Protein AF-A0A9D7GQS8-F1 (afdb_monomer)

Mean predicted aligned error: 12.92 Å

Radius of gyration: 24.77 Å; Cα contacts (8 Å, |Δi|>4): 206; chains: 1; bounding box: 65×58×80 Å

Structure (mmCIF, N/CA/C/O backbone):
data_AF-A0A9D7GQS8-F1
#
_entry.id   AF-A0A9D7GQS8-F1
#
loop_
_atom_site.group_PDB
_atom_site.id
_atom_site.type_symbol
_atom_site.label_atom_id
_atom_site.label_alt_id
_atom_site.label_comp_id
_atom_site.label_asym_id
_atom_site.label_entity_id
_atom_site.label_seq_id
_atom_site.pdbx_PDB_ins_code
_atom_site.Cartn_x
_atom_site.Cartn_y
_atom_site.Cartn_z
_atom_site.occupancy
_atom_site.B_iso_or_equiv
_atom_site.auth_seq_id
_atom_site.auth_comp_id
_atom_site.auth_asym_id
_atom_site.auth_atom_id
_atom_site.pdbx_PDB_model_num
ATOM 1 N N . MET A 1 1 ? -38.339 -36.399 -62.647 1.00 44.91 1 MET A N 1
ATOM 2 C CA . MET A 1 1 ? -36.967 -36.885 -62.379 1.00 44.91 1 MET A CA 1
ATOM 3 C C . MET A 1 1 ? -35.974 -35.945 -63.043 1.00 44.91 1 MET A C 1
ATOM 5 O O . MET A 1 1 ? -35.827 -35.998 -64.256 1.00 44.91 1 MET A O 1
ATOM 9 N N . ARG A 1 2 ? -35.360 -35.050 -62.265 1.00 34.94 2 ARG A N 1
ATOM 10 C CA . ARG A 1 2 ? -34.084 -34.383 -62.563 1.00 34.94 2 ARG A CA 1
ATOM 11 C C . ARG A 1 2 ? -33.658 -33.627 -61.304 1.00 34.94 2 ARG A C 1
ATOM 13 O O . ARG A 1 2 ? -34.316 -32.690 -60.875 1.00 34.94 2 ARG A O 1
ATOM 20 N N . THR A 1 3 ? -32.640 -34.182 -60.671 1.00 37.97 3 THR A N 1
ATOM 21 C CA . THR A 1 3 ? -31.916 -33.729 -59.482 1.00 37.97 3 THR A CA 1
ATOM 22 C C . THR A 1 3 ? -31.023 -32.524 -59.791 1.00 37.97 3 THR A C 1
ATOM 24 O O . THR A 1 3 ? -30.877 -32.167 -60.956 1.00 37.97 3 THR A O 1
ATOM 27 N N . THR A 1 4 ? -30.363 -32.006 -58.740 1.00 34.59 4 THR A N 1
ATOM 28 C CA . THR A 1 4 ? -29.271 -31.000 -58.664 1.00 34.59 4 THR A CA 1
ATOM 29 C C . THR A 1 4 ? -29.690 -29.521 -58.620 1.00 34.59 4 THR A C 1
ATOM 31 O O . THR A 1 4 ? -30.589 -29.117 -59.335 1.00 34.59 4 THR A O 1
ATOM 34 N N . LEU A 1 5 ? -29.105 -28.630 -57.806 1.00 36.78 5 LEU A N 1
ATOM 35 C CA . LEU A 1 5 ? -27.896 -28.659 -56.966 1.00 36.78 5 LEU A CA 1
ATOM 36 C C . LEU A 1 5 ? -28.041 -27.532 -55.913 1.00 36.78 5 LEU A C 1
ATOM 38 O O . LEU A 1 5 ? -28.245 -26.377 -56.282 1.00 36.78 5 LEU A O 1
ATOM 42 N N . LEU A 1 6 ? -27.952 -27.849 -54.618 1.00 37.91 6 LEU A N 1
ATOM 43 C CA . LEU A 1 6 ? -27.978 -26.865 -53.528 1.00 37.91 6 LEU A CA 1
ATOM 44 C C . LEU A 1 6 ? -26.593 -26.196 -53.443 1.00 37.91 6 LEU A C 1
ATOM 46 O O . LEU A 1 6 ? -25.611 -26.854 -53.102 1.00 37.91 6 LEU A O 1
ATOM 50 N N . ARG A 1 7 ? -26.484 -24.906 -53.783 1.00 37.81 7 ARG A N 1
ATOM 51 C CA . ARG A 1 7 ? -25.251 -24.126 -53.580 1.00 37.81 7 ARG A CA 1
ATOM 52 C C . ARG A 1 7 ? -25.238 -23.561 -52.161 1.00 37.81 7 ARG A C 1
ATOM 54 O O . ARG A 1 7 ? -25.884 -22.557 -51.882 1.00 37.81 7 ARG A O 1
ATOM 61 N N . VAL A 1 8 ? -24.486 -24.214 -51.280 1.00 39.28 8 VAL A N 1
ATOM 62 C CA . VAL A 1 8 ? -24.068 -23.664 -49.987 1.00 39.28 8 VAL A CA 1
ATOM 63 C C . VAL A 1 8 ? -22.973 -22.633 -50.264 1.00 39.28 8 VAL A C 1
ATOM 65 O O . VAL A 1 8 ? -21.872 -22.990 -50.675 1.00 39.28 8 VAL A O 1
ATOM 68 N N . VAL A 1 9 ? -23.280 -21.349 -50.084 1.00 41.16 9 VAL A N 1
ATOM 69 C CA . VAL A 1 9 ? -22.263 -20.291 -50.042 1.00 41.16 9 VAL A CA 1
ATOM 70 C C . VAL A 1 9 ? -21.699 -20.283 -48.625 1.00 41.16 9 VAL A C 1
ATOM 72 O O . VAL A 1 9 ? -22.320 -19.767 -47.700 1.00 41.16 9 VAL A O 1
ATOM 75 N N . GLY A 1 10 ? -20.547 -20.927 -48.448 1.00 34.66 10 GLY A N 1
ATOM 76 C CA . GLY A 1 10 ? -19.764 -20.830 -47.223 1.00 34.66 10 GLY A CA 1
ATOM 77 C C . GLY A 1 10 ? -19.148 -19.438 -47.124 1.00 34.66 10 GLY A C 1
ATOM 78 O O . GLY A 1 10 ? -18.291 -19.081 -47.929 1.00 34.66 10 GLY A O 1
ATOM 79 N N . VAL A 1 11 ? -19.586 -18.648 -46.147 1.00 36.66 11 VAL A N 1
ATOM 80 C CA . VAL A 1 11 ? -18.902 -17.412 -45.759 1.00 36.66 11 VAL A CA 1
ATOM 81 C C . VAL A 1 11 ? -17.709 -17.819 -44.900 1.00 36.66 11 VAL A C 1
ATOM 83 O O . VAL A 1 11 ? -17.829 -18.017 -43.694 1.00 36.66 11 VAL A O 1
ATOM 86 N N . THR A 1 12 ? -16.549 -18.004 -45.524 1.00 39.25 12 THR A N 1
ATOM 87 C CA . THR A 1 12 ? -15.276 -18.058 -44.803 1.00 39.25 12 THR A CA 1
ATOM 88 C C . THR A 1 12 ? -14.972 -16.660 -44.282 1.00 39.25 12 THR A C 1
ATOM 90 O O . THR A 1 12 ? -14.566 -15.781 -45.042 1.00 39.25 12 THR A O 1
ATOM 93 N N . ALA A 1 13 ? -15.194 -16.447 -42.986 1.00 40.72 13 ALA A N 1
AT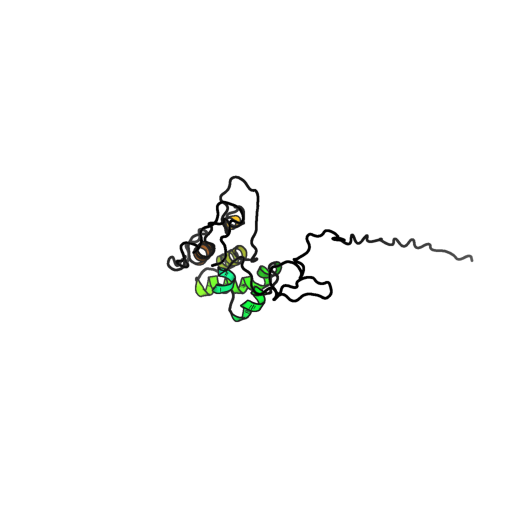OM 94 C CA . ALA A 1 13 ? -14.685 -15.285 -42.277 1.00 40.72 13 ALA A CA 1
ATOM 95 C C . ALA A 1 13 ? -13.153 -15.371 -42.262 1.00 40.72 13 ALA A C 1
ATOM 97 O O . ALA A 1 13 ? -12.562 -16.138 -41.504 1.00 40.72 13 ALA A O 1
ATOM 98 N N . LEU A 1 14 ? -12.512 -14.616 -43.153 1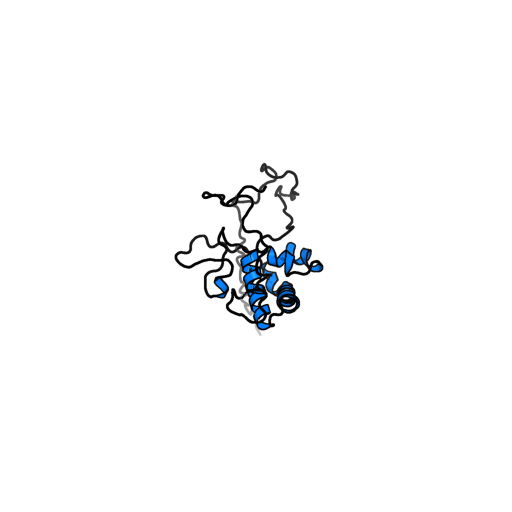.00 40.03 14 LEU A N 1
ATOM 99 C CA . LEU A 1 14 ? -11.072 -14.416 -43.151 1.00 40.03 14 LEU A CA 1
ATOM 100 C C . LEU A 1 14 ? -10.749 -13.498 -41.967 1.00 40.03 14 LEU A C 1
ATOM 102 O O . LEU A 1 14 ? -10.791 -12.275 -42.080 1.00 40.03 14 LEU A O 1
ATOM 106 N N . SER A 1 15 ? -10.499 -14.084 -40.798 1.00 44.88 15 SER A N 1
ATOM 107 C CA . SER A 1 15 ? -9.949 -13.357 -39.661 1.00 44.88 15 SER A CA 1
ATOM 108 C C . SER A 1 15 ? -8.543 -12.894 -40.036 1.00 44.88 15 SER A C 1
ATOM 110 O O . SER A 1 15 ? -7.598 -13.684 -40.010 1.00 44.88 15 SER A O 1
ATOM 112 N N . LEU A 1 16 ? -8.410 -11.619 -40.414 1.00 43.28 16 LEU A N 1
ATOM 113 C CA . LEU A 1 16 ? -7.127 -10.927 -40.434 1.00 43.28 16 LEU A CA 1
ATOM 114 C C . LEU A 1 16 ? -6.597 -10.933 -38.998 1.00 43.28 16 LEU A C 1
ATOM 116 O O . LEU A 1 16 ? -6.967 -10.097 -38.175 1.00 43.28 16 LEU A O 1
ATOM 120 N N . ALA A 1 17 ? -5.744 -11.905 -38.692 1.00 41.75 17 ALA A N 1
ATOM 121 C CA . ALA A 1 17 ? -4.810 -11.777 -37.595 1.00 41.75 17 ALA A CA 1
ATOM 122 C C . ALA A 1 17 ? -3.881 -10.617 -37.966 1.00 41.75 17 ALA A C 1
ATOM 124 O O . ALA A 1 17 ? -2.944 -10.782 -38.747 1.00 41.75 17 ALA A O 1
ATOM 125 N N . ALA A 1 18 ? -4.178 -9.425 -37.450 1.00 39.88 18 ALA A N 1
ATOM 126 C CA . ALA A 1 18 ? -3.187 -8.373 -37.324 1.00 39.88 18 ALA A CA 1
ATOM 127 C C . ALA A 1 18 ? -2.139 -8.890 -36.330 1.00 39.88 18 ALA A C 1
ATOM 129 O O . ALA A 1 18 ? -2.235 -8.684 -35.123 1.00 39.88 18 ALA A O 1
ATOM 130 N N . ALA A 1 19 ? -1.190 -9.671 -36.841 1.00 37.16 19 ALA A N 1
ATOM 131 C CA . ALA A 1 19 ? 0.044 -9.941 -36.143 1.00 37.16 19 ALA A CA 1
ATOM 132 C C . ALA A 1 19 ? 0.736 -8.587 -35.980 1.00 37.16 19 ALA A C 1
ATOM 134 O O . ALA A 1 19 ? 1.091 -7.950 -36.972 1.00 37.16 19 ALA A O 1
ATOM 135 N N . CYS A 1 20 ? 0.883 -8.126 -34.740 1.00 32.50 20 CYS A N 1
ATOM 136 C CA . CYS A 1 20 ? 1.817 -7.060 -34.423 1.00 32.50 20 CYS A CA 1
ATOM 137 C C . CYS A 1 20 ? 3.216 -7.586 -34.757 1.00 32.50 20 CYS A C 1
ATOM 139 O O . CYS A 1 20 ? 3.842 -8.287 -33.965 1.00 32.50 20 CYS A O 1
ATOM 141 N N . SER A 1 21 ? 3.680 -7.330 -35.975 1.00 38.69 21 SER A N 1
ATOM 142 C CA . SER A 1 21 ? 5.089 -7.436 -36.310 1.00 38.69 21 SER A CA 1
ATOM 143 C C . SER A 1 21 ? 5.779 -6.217 -35.708 1.00 38.69 21 SER A C 1
ATOM 145 O O . SER A 1 21 ? 5.903 -5.186 -36.368 1.00 38.69 21 SER A O 1
ATOM 147 N N . ASP A 1 22 ? 6.191 -6.329 -34.444 1.00 32.72 22 ASP A N 1
ATOM 148 C CA . ASP A 1 22 ? 7.119 -5.386 -33.821 1.00 32.72 22 ASP A CA 1
ATOM 149 C C . ASP A 1 22 ? 8.504 -5.583 -34.455 1.00 32.72 22 ASP A C 1
ATOM 151 O O . ASP A 1 22 ? 9.378 -6.279 -33.938 1.00 32.72 22 ASP A O 1
ATOM 155 N N . THR A 1 23 ? 8.697 -4.992 -35.629 1.00 44.91 23 THR A N 1
ATOM 156 C CA . THR A 1 23 ? 10.021 -4.669 -36.162 1.00 44.91 23 THR A CA 1
ATOM 157 C C . THR A 1 23 ? 10.316 -3.222 -35.823 1.00 44.91 23 THR A C 1
ATOM 159 O O . THR A 1 23 ? 10.297 -2.372 -36.700 1.00 44.91 23 THR A O 1
ATOM 162 N N . ASP A 1 24 ? 10.572 -2.946 -34.548 1.00 41.34 24 ASP A N 1
ATOM 163 C CA . ASP A 1 24 ? 11.288 -1.738 -34.165 1.00 41.34 24 ASP A CA 1
ATOM 164 C C . ASP A 1 24 ? 12.209 -2.022 -32.983 1.00 41.34 24 ASP A C 1
ATOM 166 O O . ASP A 1 24 ? 11.871 -2.665 -31.989 1.00 41.34 24 ASP A O 1
ATOM 170 N N . SER A 1 25 ? 13.442 -1.571 -33.150 1.00 45.19 25 SER A N 1
ATOM 171 C CA . SER A 1 25 ? 14.618 -1.801 -32.322 1.00 45.19 25 SER A CA 1
ATOM 172 C C . SER A 1 25 ? 14.595 -1.041 -30.990 1.00 45.19 25 SER A C 1
ATOM 174 O O . SER A 1 25 ? 15.608 -0.489 -30.575 1.00 45.19 25 SER A O 1
ATOM 176 N N . THR A 1 26 ? 13.472 -1.047 -30.274 1.00 45.72 26 THR A N 1
ATOM 177 C CA . THR A 1 26 ? 13.409 -0.659 -28.848 1.00 45.72 26 THR A CA 1
ATOM 178 C C . THR A 1 26 ? 13.640 -1.861 -27.925 1.00 45.72 26 THR A C 1
ATOM 180 O O . THR A 1 26 ? 13.327 -1.834 -26.736 1.00 45.72 26 THR A O 1
ATOM 183 N N . GLY A 1 27 ? 14.180 -2.942 -28.499 1.00 47.72 27 GLY A N 1
ATOM 184 C CA . GLY A 1 27 ? 14.343 -4.242 -27.878 1.00 47.72 27 GLY A CA 1
ATOM 185 C C . GLY A 1 27 ? 15.100 -4.180 -26.560 1.00 47.72 27 GLY A C 1
ATOM 186 O O . GLY A 1 27 ? 16.122 -3.510 -26.442 1.00 47.72 27 GLY A O 1
ATOM 187 N N . LEU A 1 28 ? 14.572 -4.940 -25.597 1.00 50.72 28 LEU A N 1
ATOM 188 C CA . LEU A 1 28 ? 15.240 -5.391 -24.377 1.00 50.72 28 LEU A CA 1
ATOM 189 C C . LEU A 1 28 ? 16.770 -5.448 -24.550 1.00 50.72 28 LEU A C 1
ATOM 191 O O . LEU A 1 28 ? 17.209 -5.972 -25.582 1.00 50.72 28 LEU A O 1
ATOM 195 N N . PRO A 1 29 ? 17.557 -4.979 -23.561 1.00 54.84 29 PRO A N 1
ATOM 196 C CA . PRO A 1 29 ? 18.999 -4.837 -23.709 1.00 54.84 29 PRO A CA 1
ATOM 197 C C . PRO A 1 29 ? 19.619 -6.124 -24.261 1.00 54.84 29 PRO A C 1
ATOM 199 O O . PRO A 1 29 ? 19.336 -7.232 -23.786 1.00 54.84 29 PRO A O 1
ATOM 202 N N . ARG A 1 30 ? 20.432 -6.003 -25.308 1.00 54.25 30 ARG A N 1
ATOM 203 C CA . ARG A 1 30 ? 21.108 -7.142 -25.931 1.00 54.25 30 ARG A CA 1
ATOM 204 C C . ARG A 1 30 ? 22.295 -7.545 -25.059 1.00 54.25 30 ARG A C 1
ATOM 206 O O . ARG A 1 30 ? 22.827 -6.741 -24.294 1.00 54.25 30 ARG A O 1
ATOM 213 N N . ALA A 1 31 ? 22.744 -8.795 -25.163 1.00 54.88 31 ALA A N 1
ATOM 214 C CA . ALA A 1 31 ? 23.908 -9.285 -24.413 1.00 54.88 31 ALA A CA 1
ATOM 215 C C . ALA A 1 31 ? 25.189 -8.440 -24.622 1.00 54.88 31 ALA A C 1
ATOM 217 O O . ALA A 1 31 ? 26.084 -8.460 -23.783 1.00 54.88 31 ALA A O 1
ATOM 218 N N . THR A 1 32 ? 25.260 -7.677 -25.717 1.00 55.44 32 THR A N 1
ATOM 219 C CA . THR A 1 32 ? 26.357 -6.759 -26.064 1.00 55.44 32 THR A CA 1
ATOM 220 C C . THR A 1 32 ? 26.308 -5.410 -25.343 1.00 55.44 32 THR A C 1
ATOM 222 O O . THR A 1 32 ? 27.286 -4.669 -25.393 1.00 55.44 32 THR A O 1
ATOM 225 N N . ASP A 1 33 ? 25.199 -5.079 -24.680 1.00 58.19 33 ASP A N 1
ATOM 226 C CA . ASP A 1 33 ? 25.038 -3.807 -23.979 1.00 58.19 33 ASP A CA 1
ATOM 227 C C . ASP A 1 33 ? 25.735 -3.917 -22.617 1.00 58.19 33 ASP A C 1
ATOM 229 O O . ASP A 1 33 ? 25.518 -4.882 -21.881 1.00 58.19 33 ASP A O 1
ATOM 233 N N . ALA A 1 34 ? 26.605 -2.957 -22.296 1.00 50.47 34 ALA A N 1
ATOM 234 C CA . ALA A 1 34 ? 27.651 -3.038 -21.268 1.00 50.47 34 ALA A CA 1
ATOM 235 C C . ALA A 1 34 ? 27.186 -3.130 -19.791 1.00 50.47 34 ALA A C 1
ATOM 237 O O . ALA A 1 34 ? 27.972 -2.869 -18.883 1.00 50.47 34 ALA A O 1
ATOM 238 N N . ALA A 1 35 ? 25.938 -3.514 -19.513 1.00 50.28 35 ALA A N 1
ATOM 239 C CA . ALA A 1 35 ? 25.399 -3.632 -18.162 1.00 50.28 35 ALA A CA 1
ATOM 240 C C . ALA A 1 35 ? 24.996 -5.084 -17.846 1.00 50.28 35 ALA A C 1
ATOM 242 O O . ALA A 1 35 ? 24.032 -5.618 -18.389 1.00 50.28 35 ALA A O 1
ATOM 243 N N . SER A 1 36 ? 25.726 -5.688 -16.904 1.00 50.59 36 SER A N 1
ATOM 244 C CA . SER A 1 36 ? 25.520 -7.013 -16.298 1.00 50.59 36 SER A CA 1
ATOM 245 C C . SER A 1 36 ? 25.992 -8.219 -17.121 1.00 50.59 36 SER A C 1
ATOM 247 O O . SER A 1 36 ? 25.348 -8.671 -18.063 1.00 50.59 36 SER A O 1
ATOM 249 N N . THR A 1 37 ? 27.109 -8.816 -16.713 1.00 53.75 37 THR A N 1
ATOM 250 C CA . THR A 1 37 ? 27.633 -10.094 -17.230 1.00 53.75 37 THR A CA 1
ATOM 251 C C . THR A 1 37 ? 26.912 -11.326 -16.663 1.00 53.75 37 THR A C 1
ATOM 253 O O . THR A 1 37 ? 27.308 -12.442 -16.974 1.00 53.75 37 THR A O 1
ATOM 256 N N . ASN A 1 38 ? 25.861 -11.147 -15.847 1.00 57.94 38 ASN A N 1
ATOM 257 C CA . ASN A 1 38 ? 25.228 -12.229 -15.077 1.00 57.94 38 ASN A CA 1
ATOM 258 C C . ASN A 1 38 ? 23.818 -12.627 -15.555 1.00 57.94 38 ASN A C 1
ATOM 260 O O . ASN A 1 38 ? 23.198 -13.492 -14.944 1.00 57.94 38 ASN A O 1
ATOM 264 N N . ALA A 1 39 ? 23.280 -12.012 -16.614 1.00 63.84 39 ALA A N 1
ATOM 265 C CA . ALA A 1 39 ? 21.951 -12.364 -17.126 1.00 63.84 39 ALA A CA 1
ATOM 266 C C . ALA A 1 39 ? 22.030 -13.498 -18.160 1.00 63.84 39 ALA A C 1
ATOM 268 O O . ALA A 1 39 ? 22.844 -13.437 -19.085 1.00 63.84 39 ALA A O 1
ATOM 269 N N . ALA A 1 40 ? 21.154 -14.500 -18.033 1.00 69.38 40 ALA A N 1
ATOM 270 C CA . ALA A 1 40 ? 21.005 -15.554 -19.032 1.00 69.38 40 ALA A CA 1
ATOM 271 C C . ALA A 1 40 ? 20.594 -14.955 -20.388 1.00 69.38 40 ALA A C 1
ATOM 273 O O . ALA A 1 40 ? 19.856 -13.971 -20.450 1.00 69.38 40 ALA A O 1
ATOM 274 N N . VAL A 1 41 ? 21.074 -15.541 -21.483 1.00 78.38 41 VAL A N 1
ATOM 275 C CA . VAL A 1 41 ? 20.790 -15.084 -22.849 1.00 78.38 41 VAL A CA 1
ATOM 276 C C . VAL A 1 41 ? 20.008 -16.182 -23.568 1.00 78.38 41 VAL A C 1
ATOM 278 O O . VAL A 1 41 ? 20.391 -17.349 -23.497 1.00 78.38 41 VAL A O 1
ATOM 281 N N . ASN A 1 42 ? 18.897 -15.840 -24.223 1.00 80.75 42 ASN A N 1
ATOM 282 C CA . ASN A 1 42 ? 18.110 -16.808 -24.990 1.00 80.75 42 ASN A CA 1
ATOM 283 C C . ASN A 1 42 ? 18.813 -17.183 -26.315 1.00 80.75 42 ASN A C 1
ATOM 285 O O . ASN A 1 42 ? 19.829 -16.592 -26.686 1.00 80.75 42 ASN A O 1
ATOM 289 N N . ALA A 1 43 ? 18.250 -18.143 -27.057 1.00 79.12 43 ALA A N 1
ATOM 290 C CA . ALA A 1 43 ? 18.800 -18.591 -28.342 1.00 79.12 43 ALA A CA 1
ATOM 291 C C . ALA A 1 43 ? 18.946 -17.464 -29.392 1.00 79.12 43 ALA A C 1
ATOM 293 O O . ALA A 1 43 ? 19.782 -17.569 -30.284 1.00 79.12 43 ALA A O 1
ATOM 294 N N . ASP A 1 44 ? 18.193 -16.368 -29.250 1.00 82.06 44 ASP A N 1
ATOM 295 C CA . ASP A 1 44 ? 18.221 -15.202 -30.142 1.00 82.06 44 ASP A CA 1
ATOM 296 C C . ASP A 1 44 ? 19.235 -14.124 -29.708 1.00 82.06 44 ASP A C 1
ATOM 298 O O . ASP A 1 44 ? 19.308 -13.044 -30.302 1.00 82.06 44 ASP A O 1
ATOM 302 N N . GLY A 1 45 ? 20.010 -14.363 -28.646 1.00 78.56 45 GLY A N 1
ATOM 303 C CA . GLY A 1 45 ? 20.969 -13.386 -28.129 1.00 78.56 45 GLY A CA 1
ATOM 304 C C . GLY A 1 45 ? 20.350 -12.275 -27.265 1.00 78.56 45 GLY A C 1
ATOM 305 O O . GLY A 1 45 ? 21.007 -11.256 -27.023 1.00 78.56 45 GLY A O 1
ATOM 306 N N . ARG A 1 46 ? 19.098 -12.431 -26.808 1.00 79.06 46 ARG A N 1
ATOM 307 C CA . ARG A 1 46 ? 18.389 -11.470 -25.942 1.00 79.06 46 ARG A CA 1
ATOM 308 C C . ARG A 1 46 ? 18.584 -11.823 -24.474 1.00 79.06 46 ARG A C 1
ATOM 310 O O . ARG A 1 46 ? 18.554 -12.998 -24.111 1.00 79.06 46 ARG A O 1
ATOM 317 N N . ARG A 1 47 ? 18.747 -10.809 -23.623 1.00 75.88 47 ARG A N 1
ATOM 318 C CA . ARG A 1 47 ? 18.815 -11.009 -22.172 1.00 75.88 47 ARG A CA 1
ATOM 319 C C . ARG A 1 47 ? 17.468 -11.491 -21.646 1.00 75.88 47 ARG A C 1
ATOM 321 O O . ARG A 1 47 ? 16.422 -10.947 -21.997 1.00 75.88 47 ARG A O 1
ATOM 328 N N . VAL A 1 48 ? 17.521 -12.503 -20.795 1.00 78.69 48 VAL A N 1
ATOM 329 C CA . VAL A 1 48 ? 16.388 -13.050 -20.058 1.00 78.69 48 VAL A CA 1
ATOM 330 C C . VAL A 1 48 ? 16.515 -12.575 -18.620 1.00 78.69 48 VAL A C 1
ATOM 332 O O . VAL A 1 48 ? 17.571 -12.710 -18.002 1.00 78.69 48 VAL A O 1
ATOM 335 N N . TYR A 1 49 ? 15.434 -12.004 -18.103 1.00 80.88 49 TYR A N 1
ATOM 336 C CA . TYR A 1 49 ? 15.341 -11.542 -16.727 1.00 80.88 49 TYR A CA 1
ATOM 337 C C . TYR A 1 49 ? 14.362 -12.440 -15.981 1.00 80.88 49 TYR A C 1
ATOM 339 O O . TYR A 1 49 ? 13.276 -12.726 -16.487 1.00 80.88 49 TYR A O 1
ATOM 347 N N . GLU A 1 50 ? 14.748 -12.879 -14.787 1.00 82.94 50 GLU A N 1
ATOM 348 C CA . GLU A 1 50 ? 13.829 -13.508 -13.846 1.00 82.94 50 GLU A CA 1
ATOM 349 C C . GLU A 1 50 ? 13.342 -12.443 -12.864 1.00 82.94 50 GLU A C 1
ATOM 351 O O . GLU A 1 50 ? 14.136 -11.691 -12.295 1.00 82.94 50 GLU A O 1
ATOM 356 N N . GLN A 1 51 ? 12.027 -12.365 -12.681 1.00 85.62 51 GLN A N 1
ATOM 357 C CA . GLN A 1 51 ? 11.436 -11.525 -11.650 1.00 85.62 51 GLN A CA 1
ATOM 358 C C . GLN A 1 51 ? 11.721 -12.146 -10.278 1.00 85.62 51 GLN A C 1
ATOM 360 O O . GLN A 1 51 ? 11.325 -13.281 -10.017 1.00 85.62 51 GLN A O 1
ATOM 365 N N . ILE A 1 52 ? 12.406 -11.396 -9.414 1.00 85.56 52 ILE A N 1
ATOM 366 C CA . ILE A 1 52 ? 12.727 -11.826 -8.045 1.00 85.56 52 ILE A CA 1
ATOM 367 C C . ILE A 1 52 ? 11.718 -11.261 -7.046 1.00 85.56 52 ILE A C 1
ATOM 369 O O . ILE A 1 52 ? 11.283 -11.985 -6.160 1.00 85.56 52 ILE A O 1
ATOM 373 N N . GLU A 1 53 ? 11.361 -9.984 -7.190 1.00 87.31 53 GLU A N 1
ATOM 374 C CA . GLU A 1 53 ? 10.618 -9.205 -6.196 1.00 87.31 53 GLU A CA 1
ATOM 375 C C . GLU A 1 53 ? 9.832 -8.078 -6.877 1.00 87.31 53 GLU A C 1
ATOM 377 O O . GLU A 1 53 ? 10.213 -7.610 -7.958 1.00 87.31 53 GLU A O 1
ATOM 382 N N . ARG A 1 54 ? 8.752 -7.622 -6.233 1.00 86.94 54 ARG A N 1
ATOM 383 C CA . ARG A 1 54 ? 8.000 -6.433 -6.656 1.00 86.94 54 ARG A CA 1
ATOM 384 C C . ARG A 1 54 ? 8.283 -5.268 -5.719 1.00 86.94 54 ARG A C 1
ATOM 386 O O . ARG A 1 54 ? 8.286 -5.417 -4.508 1.00 86.94 54 ARG A O 1
ATOM 393 N N . LEU A 1 55 ? 8.505 -4.088 -6.299 1.00 81.19 55 LEU A N 1
ATOM 394 C CA . LEU A 1 55 ? 8.966 -2.901 -5.563 1.00 81.19 55 LEU A CA 1
ATOM 395 C C . LEU A 1 55 ? 7.922 -1.785 -5.491 1.00 81.19 55 LEU A C 1
ATOM 397 O O . LEU A 1 55 ? 8.235 -0.668 -5.089 1.00 81.19 55 LEU A O 1
ATOM 401 N N . ALA A 1 56 ? 6.696 -2.044 -5.945 1.00 83.25 56 ALA A N 1
ATOM 402 C CA . ALA A 1 56 ? 5.697 -0.996 -6.027 1.00 83.25 56 ALA A CA 1
ATOM 403 C C . ALA A 1 56 ? 5.200 -0.601 -4.627 1.00 83.25 56 ALA A C 1
ATOM 405 O O . ALA A 1 56 ? 5.156 0.592 -4.344 1.00 83.25 56 ALA A O 1
ATOM 406 N N . ASN A 1 57 ? 4.912 -1.553 -3.737 1.00 86.56 57 ASN A N 1
ATOM 407 C CA . ASN A 1 57 ? 4.427 -1.305 -2.384 1.00 86.56 57 ASN A CA 1
ATOM 408 C C . ASN A 1 57 ? 5.156 -2.178 -1.343 1.00 86.56 57 ASN A C 1
ATOM 410 O O . ASN A 1 57 ? 4.716 -3.300 -1.071 1.00 86.56 57 ASN A O 1
ATOM 414 N N . PRO A 1 58 ? 6.238 -1.671 -0.723 1.00 86.19 58 PRO A N 1
ATOM 415 C CA . PRO A 1 58 ? 7.049 -2.467 0.200 1.00 86.19 58 PRO A CA 1
ATOM 416 C C . PRO A 1 58 ? 6.265 -2.931 1.437 1.00 86.19 58 PRO A C 1
ATOM 418 O O . PRO A 1 58 ? 6.439 -4.064 1.881 1.00 86.19 58 PRO A O 1
ATOM 421 N N . LEU A 1 59 ? 5.335 -2.110 1.945 1.00 90.56 59 LEU A N 1
ATOM 422 C CA . LEU A 1 59 ? 4.504 -2.452 3.105 1.00 90.56 59 LEU A CA 1
ATOM 423 C C . LEU A 1 59 ? 3.661 -3.712 2.860 1.00 90.56 59 LEU A C 1
ATOM 425 O O . LEU A 1 59 ? 3.526 -4.554 3.748 1.00 90.56 59 LEU A O 1
ATOM 429 N N . VAL A 1 60 ? 3.085 -3.855 1.663 1.00 91.19 60 VAL A N 1
ATOM 430 C CA . VAL A 1 60 ? 2.209 -4.997 1.371 1.00 91.19 60 VAL A CA 1
ATOM 431 C C . VAL A 1 60 ? 3.000 -6.293 1.369 1.00 91.19 60 VAL A C 1
ATOM 433 O O . VAL A 1 60 ? 2.590 -7.231 2.057 1.00 91.19 60 VAL A O 1
ATOM 436 N N . SER A 1 61 ? 4.127 -6.321 0.650 1.00 88.56 61 SER A N 1
ATOM 437 C CA . SER A 1 61 ? 4.969 -7.515 0.565 1.00 88.56 61 SER A CA 1
ATOM 438 C C . SER A 1 61 ? 5.473 -7.918 1.950 1.00 88.56 61 SER A C 1
ATOM 440 O O . SER A 1 61 ? 5.267 -9.050 2.380 1.00 88.56 61 SER A O 1
ATOM 442 N N . GLU A 1 62 ? 6.035 -6.978 2.713 1.00 88.19 62 GLU A N 1
ATOM 443 C CA . GLU A 1 62 ? 6.744 -7.330 3.944 1.00 88.19 62 GLU A CA 1
ATOM 444 C C . GLU A 1 62 ? 5.852 -7.563 5.160 1.00 88.19 62 GLU A C 1
ATOM 446 O O . GLU A 1 62 ? 6.162 -8.424 5.989 1.00 88.19 62 GLU A O 1
ATOM 451 N N . VAL A 1 63 ? 4.757 -6.810 5.280 1.00 90.06 63 VAL A N 1
ATOM 452 C CA . VAL A 1 63 ? 3.967 -6.760 6.518 1.00 90.06 63 VAL A CA 1
ATOM 453 C C . VAL A 1 63 ? 2.629 -7.475 6.376 1.00 90.06 63 VAL A C 1
ATOM 455 O O . VAL A 1 63 ? 2.198 -8.161 7.302 1.00 90.06 63 VAL A O 1
ATOM 458 N N . THR A 1 64 ? 1.958 -7.330 5.231 1.00 92.12 64 THR A N 1
ATOM 459 C CA . THR A 1 64 ? 0.572 -7.808 5.087 1.00 92.12 64 THR A CA 1
ATOM 460 C C . THR A 1 64 ? 0.471 -9.207 4.486 1.00 92.12 64 THR A C 1
ATOM 462 O O . THR A 1 64 ? -0.413 -9.976 4.860 1.00 92.12 64 THR A O 1
ATOM 465 N N . VAL A 1 65 ? 1.374 -9.561 3.567 1.00 91.31 65 VAL A N 1
ATOM 466 C CA . VAL A 1 65 ? 1.401 -10.889 2.951 1.00 91.31 65 VAL A CA 1
ATOM 467 C C . VAL A 1 65 ? 2.181 -11.838 3.852 1.00 91.31 65 VAL A C 1
ATOM 469 O O . VAL A 1 65 ? 3.313 -11.568 4.248 1.00 91.31 65 VAL A O 1
ATOM 472 N N . VAL A 1 66 ? 1.586 -12.988 4.167 1.00 90.88 66 VAL A N 1
ATOM 473 C CA . VAL A 1 66 ? 2.242 -14.001 5.002 1.00 90.88 66 VAL A CA 1
ATOM 474 C C . VAL A 1 66 ? 3.497 -14.552 4.320 1.00 90.88 66 VAL A C 1
ATOM 476 O O . VAL A 1 66 ? 3.485 -14.852 3.126 1.00 90.88 66 VAL A O 1
ATOM 479 N N . LYS A 1 67 ? 4.568 -14.771 5.095 1.00 89.06 67 LYS A N 1
ATOM 480 C CA . LYS A 1 67 ? 5.890 -15.188 4.582 1.00 89.06 67 LYS A CA 1
ATOM 481 C C . LYS A 1 67 ? 5.844 -16.428 3.678 1.00 89.06 67 LYS A C 1
ATOM 483 O O . LYS A 1 67 ? 6.528 -16.474 2.665 1.00 89.06 67 LYS A O 1
ATOM 488 N N . ALA A 1 68 ? 4.974 -17.398 3.972 1.00 91.31 68 ALA A N 1
ATOM 489 C CA . ALA A 1 68 ? 4.795 -18.600 3.146 1.00 91.31 68 ALA A CA 1
ATOM 490 C C . ALA A 1 68 ? 4.277 -18.321 1.717 1.00 91.31 68 ALA A C 1
ATOM 492 O O . ALA A 1 68 ? 4.353 -19.192 0.855 1.00 91.31 68 ALA A O 1
ATOM 493 N N . ARG A 1 69 ? 3.722 -17.130 1.466 1.00 91.31 69 ARG A N 1
ATOM 494 C CA . ARG A 1 69 ? 3.157 -16.704 0.17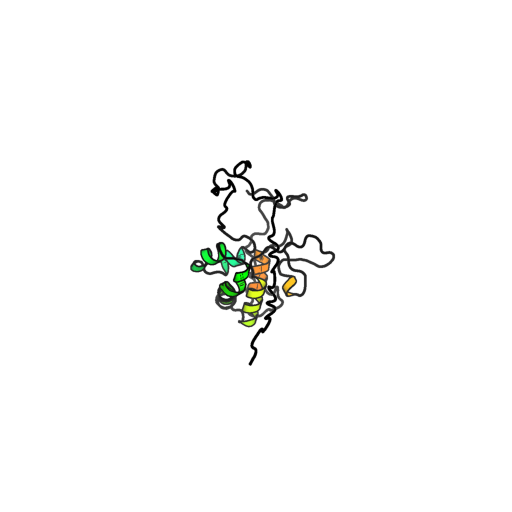7 1.00 91.31 69 ARG A CA 1
ATOM 495 C C . ARG A 1 69 ? 3.996 -15.624 -0.512 1.00 91.31 69 ARG A C 1
ATOM 497 O O . ARG A 1 69 ? 3.584 -15.149 -1.567 1.00 91.31 69 ARG A O 1
ATOM 504 N N . HIS A 1 70 ? 5.162 -15.270 0.037 1.00 90.69 70 HIS A N 1
ATOM 505 C CA . HIS A 1 70 ? 6.057 -14.253 -0.534 1.00 90.69 70 HIS A CA 1
ATOM 506 C C . HIS A 1 70 ? 6.496 -14.621 -1.944 1.00 90.69 70 HIS A C 1
ATOM 508 O O . HIS A 1 70 ? 6.281 -13.841 -2.853 1.00 90.69 70 HIS A O 1
ATOM 514 N N . GLU A 1 71 ? 6.971 -15.843 -2.190 1.00 90.56 71 GLU A N 1
ATOM 515 C CA . GLU A 1 71 ? 7.375 -16.240 -3.550 1.00 90.56 71 GLU A CA 1
ATOM 516 C C . GLU A 1 71 ? 6.234 -16.118 -4.574 1.00 90.56 71 GLU A C 1
ATOM 518 O O . GLU A 1 71 ? 6.454 -15.692 -5.710 1.00 90.56 71 GLU A O 1
ATOM 523 N N . LEU A 1 72 ? 5.006 -16.452 -4.160 1.00 91.31 72 LEU A N 1
ATOM 524 C CA . LEU A 1 72 ? 3.817 -16.329 -5.002 1.00 91.31 72 LEU A CA 1
ATOM 525 C C . LEU A 1 72 ? 3.492 -14.863 -5.304 1.00 91.31 72 LEU A C 1
ATOM 527 O O . LEU A 1 72 ? 3.169 -14.537 -6.444 1.00 91.31 72 LEU A O 1
ATOM 531 N N . TYR A 1 73 ? 3.593 -13.991 -4.302 1.00 92.19 73 TYR A N 1
ATOM 532 C CA . TYR A 1 73 ? 3.404 -12.556 -4.471 1.00 92.19 73 TYR A CA 1
ATOM 533 C C . TYR A 1 73 ? 4.509 -11.967 -5.359 1.00 92.19 73 TYR A C 1
ATOM 535 O O . TYR A 1 73 ? 4.231 -11.271 -6.330 1.00 92.19 73 TYR A O 1
ATOM 543 N N . ASN A 1 74 ? 5.764 -12.293 -5.081 1.00 91.25 74 ASN A N 1
ATOM 544 C CA . ASN A 1 74 ? 6.944 -11.695 -5.691 1.00 91.25 74 ASN A CA 1
ATOM 545 C C . ASN A 1 74 ? 7.089 -12.043 -7.174 1.00 91.25 74 ASN A C 1
ATOM 547 O O . ASN A 1 74 ? 7.451 -11.179 -7.973 1.00 91.25 74 ASN A O 1
ATOM 551 N N . LYS A 1 75 ? 6.776 -13.288 -7.555 1.00 90.06 75 LYS A N 1
ATOM 552 C CA . LYS A 1 75 ? 6.807 -13.768 -8.951 1.00 90.06 75 LYS A CA 1
ATOM 553 C C . LYS A 1 75 ? 5.451 -13.657 -9.658 1.00 90.06 75 LYS A C 1
ATOM 555 O O . LYS A 1 75 ? 5.356 -13.917 -10.858 1.00 90.06 75 LYS A O 1
ATOM 560 N N . GLY A 1 76 ? 4.396 -13.312 -8.921 1.00 89.25 76 GLY A N 1
ATOM 561 C CA . GLY A 1 76 ? 3.030 -13.226 -9.420 1.00 89.25 76 GLY A CA 1
ATOM 562 C C . GLY A 1 76 ? 2.812 -12.066 -10.390 1.00 89.25 76 GLY A C 1
ATOM 563 O O . GLY A 1 76 ? 3.501 -11.043 -10.362 1.00 89.25 76 GLY A O 1
ATOM 564 N N . ASN A 1 77 ? 1.804 -12.211 -11.255 1.00 89.19 77 ASN A N 1
ATOM 565 C CA . ASN A 1 77 ? 1.362 -11.113 -12.106 1.00 89.19 77 ASN A CA 1
ATOM 566 C C . ASN A 1 77 ? 0.507 -10.141 -11.273 1.00 89.19 77 ASN A C 1
ATOM 568 O O . ASN A 1 77 ? -0.537 -10.568 -10.765 1.00 89.19 77 ASN A O 1
ATOM 572 N N . PRO A 1 78 ? 0.841 -8.835 -11.221 1.00 90.12 78 PRO A N 1
ATOM 573 C CA . PRO A 1 78 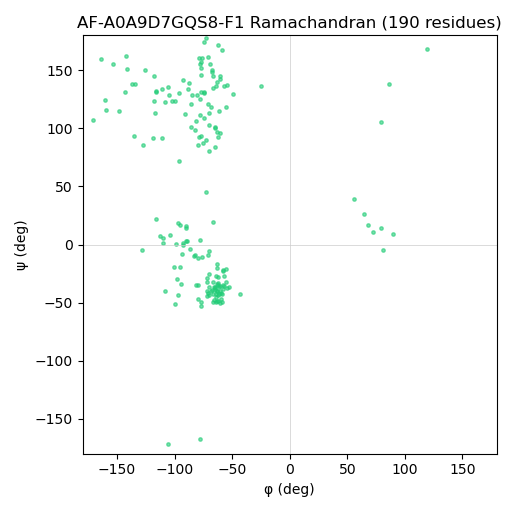? 0.089 -7.873 -10.420 1.00 90.12 78 PRO A CA 1
ATOM 574 C C . PRO A 1 78 ? -1.404 -7.772 -10.763 1.00 90.12 78 PRO A C 1
ATOM 576 O O . PRO A 1 78 ? -2.214 -7.349 -9.952 1.00 90.12 78 PRO A O 1
ATOM 579 N N . SER A 1 79 ? -1.827 -8.158 -11.972 1.00 89.81 79 SER A N 1
ATOM 580 C CA . SER A 1 79 ? -3.260 -8.223 -12.319 1.00 89.81 79 SER A CA 1
ATOM 581 C C . SER A 1 79 ? -4.063 -9.237 -11.493 1.00 89.81 79 SER A C 1
ATOM 583 O O . SER A 1 79 ? -5.279 -9.100 -11.400 1.00 89.81 79 SER A O 1
ATOM 585 N N . THR A 1 80 ? -3.399 -10.214 -10.876 1.00 92.38 80 THR A N 1
ATOM 586 C CA . THR A 1 80 ? -4.028 -11.272 -10.071 1.00 92.38 80 THR A CA 1
ATOM 587 C C . THR A 1 80 ? -3.975 -11.000 -8.567 1.00 92.38 80 THR A C 1
ATOM 589 O O . THR A 1 80 ? -4.485 -11.794 -7.782 1.00 92.38 80 THR A O 1
ATOM 592 N N . ASP A 1 81 ? -3.396 -9.879 -8.133 1.00 93.31 81 ASP A N 1
ATOM 593 C CA . ASP A 1 81 ? -3.204 -9.588 -6.709 1.00 93.31 81 ASP A CA 1
ATOM 594 C C . ASP A 1 81 ? -4.509 -9.538 -5.930 1.00 93.31 81 ASP A C 1
ATOM 596 O O . ASP A 1 81 ? -4.630 -10.156 -4.878 1.00 93.31 81 ASP A O 1
ATOM 600 N N . VAL A 1 82 ? -5.509 -8.835 -6.463 1.00 93.06 82 VAL A N 1
ATOM 601 C CA . VAL A 1 82 ? -6.797 -8.667 -5.783 1.00 93.06 82 VAL A CA 1
ATOM 602 C C . VAL A 1 82 ? -7.465 -10.026 -5.561 1.00 93.06 82 VAL A C 1
ATOM 604 O O . VAL A 1 82 ? -7.991 -10.280 -4.481 1.00 93.06 82 VAL A O 1
ATOM 607 N N . SER A 1 83 ? -7.399 -10.939 -6.534 1.00 94.31 83 SER A N 1
ATOM 608 C CA . SER A 1 83 ? -7.955 -12.287 -6.368 1.00 94.31 83 SER A CA 1
ATOM 609 C C . SER A 1 83 ? -7.134 -13.163 -5.424 1.00 94.31 83 SER A C 1
ATOM 611 O O . SER A 1 83 ? -7.693 -14.021 -4.748 1.00 94.31 83 SER A O 1
ATOM 613 N N . THR A 1 84 ? -5.816 -12.971 -5.389 1.00 93.56 84 THR A N 1
ATOM 614 C CA . THR A 1 84 ? -4.889 -13.917 -4.755 1.00 93.56 84 THR A CA 1
ATOM 615 C C . THR A 1 84 ? -4.491 -13.502 -3.337 1.00 93.56 84 THR A C 1
ATOM 617 O O . THR A 1 84 ? -4.228 -14.369 -2.508 1.00 93.56 84 THR A O 1
ATOM 620 N N . HIS A 1 85 ? -4.461 -12.203 -3.033 1.00 95.00 85 HIS A N 1
ATOM 621 C CA . HIS A 1 85 ? -3.843 -11.655 -1.820 1.00 95.00 85 HIS A CA 1
ATOM 622 C C . HIS A 1 85 ? -4.742 -10.720 -1.007 1.00 95.00 85 HIS A C 1
ATOM 624 O O . HIS A 1 85 ? -4.363 -10.353 0.102 1.00 95.00 85 HIS A O 1
ATOM 630 N N . SER A 1 86 ? -5.956 -10.384 -1.467 1.00 95.38 86 SER A N 1
ATOM 631 C CA . SER A 1 86 ? -6.872 -9.560 -0.654 1.00 95.38 86 SER A CA 1
ATOM 632 C C . SER A 1 86 ? -7.168 -10.190 0.708 1.00 95.38 86 SER A C 1
ATOM 634 O O . SER A 1 86 ? -7.259 -9.480 1.702 1.00 95.38 86 SER A O 1
ATOM 636 N N . ALA A 1 87 ? -7.267 -11.522 0.771 1.00 95.31 87 ALA A N 1
ATOM 637 C CA . ALA A 1 87 ? -7.475 -12.237 2.028 1.00 95.31 87 ALA A CA 1
ATOM 638 C C . ALA A 1 87 ? -6.287 -12.097 2.993 1.00 95.31 87 ALA A C 1
ATOM 640 O O . ALA A 1 87 ? -6.515 -11.948 4.189 1.00 95.31 87 ALA A O 1
ATOM 641 N N . ASP A 1 88 ? -5.049 -12.095 2.484 1.00 95.25 88 ASP A N 1
ATOM 642 C CA . ASP A 1 88 ? -3.842 -11.905 3.298 1.00 95.25 88 ASP A CA 1
ATOM 643 C C . ASP A 1 88 ? -3.856 -10.496 3.925 1.00 95.25 88 ASP A C 1
ATOM 645 O O . ASP A 1 88 ? -3.762 -10.343 5.144 1.00 95.25 88 ASP A O 1
ATOM 649 N N . VAL A 1 89 ? -4.106 -9.469 3.100 1.00 95.69 89 VAL A N 1
ATOM 650 C CA . VAL A 1 89 ? -4.180 -8.069 3.551 1.00 95.69 89 VAL A CA 1
ATOM 651 C C . VAL A 1 89 ? -5.323 -7.859 4.542 1.00 95.69 89 VAL A C 1
ATOM 653 O O . VAL A 1 89 ? -5.124 -7.280 5.610 1.00 95.69 89 VAL A O 1
ATOM 656 N N . SER A 1 90 ? -6.529 -8.341 4.231 1.00 96.81 90 SER A N 1
ATOM 657 C CA . SER A 1 90 ? -7.673 -8.183 5.129 1.00 96.81 90 SER A CA 1
ATOM 658 C C . SER A 1 90 ? -7.485 -8.947 6.442 1.00 96.81 90 SER A C 1
ATOM 660 O O . SER A 1 90 ? -7.873 -8.433 7.491 1.00 96.81 90 SER A O 1
ATOM 662 N N . ALA A 1 91 ? -6.865 -10.132 6.425 1.00 96.25 91 ALA A N 1
ATOM 663 C CA . ALA A 1 91 ? -6.543 -10.879 7.641 1.00 96.25 91 ALA A CA 1
ATOM 664 C C . ALA A 1 91 ? -5.557 -10.115 8.537 1.00 96.25 91 ALA A C 1
ATOM 666 O O . ALA A 1 91 ? -5.745 -10.079 9.751 1.00 96.25 91 ALA A O 1
ATOM 667 N N . PHE A 1 92 ? -4.556 -9.446 7.958 1.00 96.19 92 PHE A N 1
ATOM 668 C CA . PHE A 1 92 ? -3.663 -8.570 8.716 1.00 96.19 92 PHE A CA 1
ATOM 669 C C . PHE A 1 92 ? -4.415 -7.379 9.335 1.00 96.19 92 PHE A C 1
ATOM 671 O O . PHE A 1 92 ? -4.309 -7.123 10.533 1.00 96.19 92 PHE A O 1
ATOM 678 N N . VAL A 1 93 ? -5.229 -6.674 8.547 1.00 97.00 93 VAL A N 1
ATOM 679 C CA . VAL A 1 93 ? -5.956 -5.475 9.006 1.00 97.00 93 VAL A CA 1
ATOM 680 C C . VAL A 1 93 ? -6.987 -5.806 10.097 1.00 97.00 93 VAL A C 1
ATOM 682 O O . VAL A 1 93 ? -7.166 -5.045 11.045 1.00 97.00 93 VAL A O 1
ATOM 685 N N . THR A 1 94 ? -7.642 -6.960 10.004 1.00 97.50 94 THR A N 1
ATOM 686 C CA . THR A 1 94 ? -8.603 -7.414 11.024 1.00 97.50 94 THR A CA 1
ATOM 687 C C . THR A 1 94 ? -7.912 -8.015 12.244 1.00 97.50 94 THR A C 1
ATOM 689 O O . THR A 1 94 ? -8.244 -7.663 13.372 1.00 97.50 94 THR A O 1
ATOM 692 N N . GLY A 1 95 ? -6.941 -8.905 12.038 1.00 96.25 95 GLY A N 1
ATOM 693 C CA . GLY A 1 95 ? -6.307 -9.675 13.105 1.00 96.25 95 GLY A CA 1
ATOM 694 C C . GLY A 1 95 ? -5.247 -8.906 13.890 1.00 96.25 95 GLY A C 1
ATOM 695 O O . GLY A 1 95 ? -5.125 -9.108 15.095 1.00 96.25 95 GLY A O 1
ATOM 696 N N . VAL A 1 96 ? -4.493 -8.025 13.227 1.00 94.94 96 VAL A N 1
ATOM 697 C CA . VAL A 1 96 ? -3.413 -7.243 13.850 1.00 94.94 96 VAL A CA 1
ATOM 698 C C . VAL A 1 96 ? -3.882 -5.832 14.180 1.00 94.94 96 VAL A C 1
ATOM 700 O O . VAL A 1 96 ? -3.739 -5.398 15.319 1.00 94.94 96 VAL A O 1
ATOM 703 N N . ALA A 1 97 ? -4.470 -5.117 13.215 1.00 95.19 97 ALA A N 1
ATOM 704 C CA . ALA A 1 97 ? -4.943 -3.750 13.453 1.00 95.19 97 ALA A CA 1
ATOM 705 C C . ALA A 1 97 ? -6.325 -3.686 14.131 1.00 95.19 97 ALA A C 1
ATOM 707 O O . ALA A 1 97 ? -6.751 -2.611 14.545 1.00 95.19 97 ALA A O 1
ATOM 708 N N . GLY A 1 98 ? -7.036 -4.813 14.262 1.00 96.44 98 GLY A N 1
ATOM 709 C CA . GLY A 1 98 ? -8.321 -4.873 14.967 1.00 96.44 98 GLY A CA 1
ATOM 710 C C . GLY A 1 98 ? -9.464 -4.133 14.265 1.00 96.44 98 GLY A C 1
ATOM 711 O O . GLY A 1 98 ? -10.468 -3.805 14.900 1.00 96.44 98 GLY A O 1
ATOM 712 N N . ARG A 1 99 ? -9.327 -3.816 12.973 1.00 96.38 99 ARG A N 1
ATOM 713 C CA . ARG A 1 99 ? -10.354 -3.097 12.206 1.00 96.38 99 ARG A CA 1
ATOM 714 C C . ARG A 1 99 ? -11.485 -4.029 11.784 1.00 96.38 99 ARG A C 1
ATOM 716 O O . ARG A 1 99 ? -11.328 -5.247 11.737 1.00 96.38 99 ARG A O 1
ATOM 723 N N . ASP A 1 100 ? -12.633 -3.450 11.449 1.00 96.19 100 ASP A N 1
ATOM 724 C CA . ASP A 1 100 ? -13.770 -4.213 10.947 1.00 96.19 100 ASP A CA 1
ATOM 725 C C . ASP A 1 100 ? -13.538 -4.745 9.519 1.00 96.19 100 ASP A C 1
ATOM 727 O O . ASP A 1 100 ? -12.694 -4.255 8.763 1.00 96.19 100 ASP A O 1
ATOM 731 N N . ASN A 1 101 ? -14.330 -5.747 9.130 1.00 96.56 101 ASN A N 1
ATOM 732 C CA . ASN A 1 101 ? -14.202 -6.404 7.828 1.00 96.56 101 ASN A CA 1
ATOM 733 C C . ASN A 1 101 ? -14.449 -5.463 6.638 1.00 96.56 101 ASN A C 1
ATOM 735 O O . ASN A 1 101 ? -13.839 -5.655 5.586 1.00 96.56 101 ASN A O 1
ATOM 739 N N . ALA A 1 102 ? -15.338 -4.471 6.766 1.00 94.50 102 ALA A N 1
ATOM 740 C CA . ALA A 1 102 ? -15.627 -3.552 5.667 1.00 94.50 102 ALA A CA 1
ATOM 741 C C . ALA A 1 102 ? -14.440 -2.610 5.432 1.00 94.50 102 ALA A C 1
ATOM 743 O O . ALA A 1 102 ? -14.026 -2.411 4.288 1.00 94.50 102 ALA A O 1
ATOM 744 N N . TYR A 1 103 ? -13.833 -2.109 6.509 1.00 94.62 103 TYR A N 1
ATOM 745 C CA . TYR A 1 103 ? -12.604 -1.327 6.430 1.00 94.62 103 TYR A CA 1
ATOM 746 C C . TYR A 1 103 ? -11.431 -2.154 5.892 1.00 94.62 103 TYR A C 1
ATOM 748 O O . TYR A 1 103 ? -10.703 -1.702 5.013 1.00 94.62 103 TYR A O 1
ATOM 756 N N . ALA A 1 104 ? -11.282 -3.399 6.344 1.00 96.00 104 ALA A N 1
ATOM 757 C CA . ALA A 1 104 ? -10.238 -4.298 5.861 1.00 96.00 104 ALA A CA 1
ATOM 758 C C . ALA A 1 104 ? -10.348 -4.605 4.358 1.00 96.00 104 ALA A C 1
ATOM 760 O O . ALA A 1 104 ? -9.327 -4.698 3.673 1.00 96.00 104 ALA A O 1
ATOM 761 N N . ALA A 1 105 ? -11.568 -4.733 3.831 1.00 94.06 105 ALA A N 1
ATOM 762 C CA . ALA A 1 105 ? -11.805 -4.884 2.398 1.00 94.06 105 ALA A CA 1
ATOM 763 C C . ALA A 1 105 ? -11.469 -3.597 1.624 1.00 94.06 105 ALA A C 1
ATOM 765 O O . ALA A 1 105 ? -10.864 -3.665 0.554 1.00 94.06 105 ALA A O 1
ATOM 766 N N . ALA A 1 106 ? -11.807 -2.428 2.181 1.00 92.00 106 ALA A N 1
ATOM 767 C CA . ALA A 1 106 ? -11.452 -1.138 1.593 1.00 92.00 106 ALA A CA 1
ATOM 768 C C . ALA A 1 106 ? -9.928 -0.945 1.526 1.00 92.00 106 ALA A C 1
ATOM 770 O O . ALA A 1 106 ? -9.413 -0.556 0.481 1.00 92.00 106 ALA A O 1
ATOM 771 N N . ILE A 1 107 ? -9.197 -1.291 2.592 1.00 93.00 107 ILE A N 1
ATOM 772 C CA . ILE A 1 107 ? -7.729 -1.250 2.616 1.00 93.00 107 ILE A CA 1
ATOM 773 C C . ILE A 1 107 ? -7.127 -2.235 1.610 1.00 93.00 107 ILE A C 1
ATOM 775 O O . ILE A 1 107 ? -6.240 -1.858 0.851 1.00 93.00 107 ILE A O 1
ATOM 779 N N . ALA A 1 108 ? -7.615 -3.476 1.543 1.00 93.69 108 ALA A N 1
ATOM 780 C CA . ALA A 1 108 ? -7.126 -4.439 0.555 1.00 93.69 108 ALA A CA 1
ATOM 781 C C . ALA A 1 108 ? -7.319 -3.932 -0.885 1.00 93.69 108 ALA A C 1
ATOM 783 O O . ALA A 1 108 ? -6.397 -4.016 -1.694 1.00 93.69 108 ALA A O 1
ATOM 784 N N . GLY A 1 109 ? -8.476 -3.332 -1.183 1.00 89.44 109 GLY A N 1
ATOM 785 C CA . GLY A 1 109 ? -8.725 -2.677 -2.468 1.00 89.44 109 GLY A CA 1
ATOM 786 C C . GLY A 1 109 ? -7.858 -1.437 -2.699 1.00 89.44 109 GLY A C 1
ATOM 787 O O . GLY A 1 109 ? -7.489 -1.166 -3.834 1.00 89.44 109 GLY A O 1
ATOM 788 N N . ALA A 1 110 ? -7.504 -0.704 -1.639 1.00 87.75 110 ALA A N 1
ATOM 789 C CA . ALA A 1 110 ? -6.636 0.469 -1.705 1.00 87.75 110 ALA A CA 1
ATOM 790 C C . ALA A 1 110 ? -5.172 0.115 -2.037 1.00 87.75 110 ALA A C 1
ATOM 792 O O . ALA A 1 110 ? -4.479 0.857 -2.737 1.00 87.75 110 ALA A O 1
ATOM 793 N N . LEU A 1 111 ? -4.706 -1.015 -1.501 1.00 89.44 111 LEU A N 1
ATOM 794 C CA . LEU A 1 111 ? -3.308 -1.437 -1.528 1.00 89.44 111 LEU A CA 1
ATOM 795 C C . LEU A 1 111 ? -2.961 -2.386 -2.683 1.00 89.44 111 LEU A C 1
ATOM 797 O O . LEU A 1 111 ? -1.782 -2.515 -3.015 1.00 89.44 111 LEU A O 1
ATOM 801 N N . LEU A 1 112 ? -3.964 -3.032 -3.285 1.00 90.94 112 LEU A N 1
ATOM 802 C CA . LEU A 1 112 ? -3.822 -3.967 -4.402 1.00 90.94 112 LEU A CA 1
ATOM 803 C C . LEU A 1 112 ? -4.574 -3.442 -5.641 1.00 90.94 112 LEU A C 1
ATOM 805 O O . LEU A 1 112 ? -5.662 -2.887 -5.508 1.00 90.94 112 LEU A O 1
ATOM 809 N N . PRO A 1 113 ? -4.082 -3.668 -6.872 1.00 89.94 113 PRO A N 1
ATOM 810 C CA . PRO A 1 113 ? -2.883 -4.421 -7.221 1.00 89.94 113 PRO A CA 1
ATOM 811 C C . PRO A 1 113 ? -1.591 -3.635 -6.993 1.00 89.94 113 PRO A C 1
ATOM 813 O O . PRO A 1 113 ? -1.567 -2.408 -7.084 1.00 89.94 113 PRO A O 1
ATOM 816 N N . ASP A 1 114 ? -0.496 -4.356 -6.787 1.00 88.31 114 ASP A N 1
ATOM 817 C CA . ASP A 1 114 ? 0.803 -3.765 -6.504 1.00 88.31 114 ASP A CA 1
ATOM 818 C C . ASP A 1 114 ? 1.485 -3.263 -7.778 1.00 88.31 114 ASP A C 1
ATOM 820 O O . ASP A 1 114 ? 2.222 -3.975 -8.469 1.00 88.31 114 ASP A O 1
ATOM 824 N N . LYS A 1 115 ? 1.142 -2.029 -8.150 1.00 83.56 115 LYS A N 1
ATOM 825 C CA . LYS A 1 115 ? 1.588 -1.367 -9.377 1.00 83.56 115 LYS A CA 1
ATOM 826 C C . LYS A 1 115 ? 1.972 0.078 -9.082 1.00 83.56 115 LYS A C 1
ATOM 828 O O . LYS A 1 115 ? 1.247 0.799 -8.401 1.00 83.56 115 LYS A O 1
ATOM 833 N N . LEU A 1 116 ? 3.077 0.533 -9.672 1.00 78.12 116 LEU A N 1
ATOM 834 C CA . LEU A 1 116 ? 3.396 1.958 -9.743 1.00 78.12 116 LEU A CA 1
ATOM 835 C C . LEU A 1 116 ? 2.624 2.572 -10.910 1.00 78.12 116 LEU A C 1
ATOM 837 O O . LEU A 1 116 ? 2.947 2.339 -12.074 1.00 78.12 116 LEU A O 1
ATOM 841 N N . LEU A 1 117 ? 1.583 3.343 -10.601 1.00 73.50 117 LEU A N 1
ATOM 842 C CA . LEU A 1 117 ? 0.873 4.124 -11.608 1.00 73.50 117 LEU A CA 1
ATOM 843 C C . LEU A 1 117 ? 1.585 5.464 -11.798 1.00 73.50 117 LEU A C 1
ATOM 845 O O . LEU A 1 117 ? 1.721 6.241 -10.854 1.00 73.50 117 LEU A O 1
ATOM 849 N N . ILE A 1 118 ? 2.026 5.728 -13.028 1.00 71.38 118 ILE A N 1
ATOM 850 C CA . ILE A 1 118 ? 2.673 6.983 -13.411 1.00 71.38 118 ILE A CA 1
ATOM 851 C C . ILE A 1 118 ? 1.709 7.763 -14.295 1.00 71.38 118 ILE A C 1
ATOM 853 O O . ILE A 1 118 ? 1.294 7.294 -15.355 1.00 71.38 118 ILE A O 1
ATOM 857 N N . TYR A 1 119 ? 1.388 8.981 -13.873 1.00 69.62 119 TYR A N 1
ATOM 858 C CA . TYR A 1 119 ? 0.585 9.914 -14.651 1.00 69.62 119 TYR A CA 1
ATOM 859 C C . TYR A 1 119 ? 1.420 11.166 -14.947 1.00 69.62 119 TYR A C 1
ATOM 861 O O . TYR A 1 119 ? 1.443 12.087 -14.137 1.00 69.62 119 TYR A O 1
ATOM 869 N N . PRO A 1 120 ? 2.130 11.208 -16.092 1.00 64.69 120 PRO A N 1
ATOM 870 C CA . PRO A 1 120 ? 3.189 12.191 -16.356 1.00 64.69 120 PRO A CA 1
ATOM 871 C C . PRO A 1 120 ? 2.701 13.631 -16.581 1.00 64.69 120 PRO A C 1
ATOM 873 O O . PRO A 1 120 ? 3.511 14.549 -16.641 1.00 64.69 120 PRO A O 1
ATOM 876 N N . LYS A 1 121 ? 1.391 13.854 -16.711 1.00 60.72 121 LYS A N 1
ATOM 877 C CA . LYS A 1 121 ? 0.792 15.188 -16.785 1.00 60.72 121 LYS A CA 1
ATOM 878 C C . LYS A 1 121 ? -0.591 15.148 -16.153 1.00 60.72 121 LYS A C 1
ATOM 880 O O . LYS A 1 121 ? -1.477 14.481 -16.691 1.00 60.72 121 LYS A O 1
ATOM 885 N N . ARG A 1 122 ? -0.787 15.853 -15.038 1.00 59.62 122 ARG A N 1
ATOM 886 C CA . ARG A 1 122 ? -2.126 16.144 -14.516 1.00 59.62 122 ARG A CA 1
ATOM 887 C C . ARG A 1 122 ? -2.090 17.339 -13.565 1.00 59.62 122 ARG A C 1
ATOM 889 O O . ARG A 1 122 ? -1.440 17.289 -12.527 1.00 59.62 122 ARG A O 1
ATOM 896 N N . ASP A 1 123 ? -2.773 18.405 -13.959 1.00 61.56 123 ASP A N 1
ATOM 897 C CA . ASP A 1 123 ? -2.703 19.710 -13.305 1.00 61.56 123 ASP A CA 1
ATOM 898 C C . ASP A 1 123 ? -3.726 19.805 -12.149 1.00 61.56 123 ASP A C 1
ATOM 900 O O . ASP A 1 123 ? -4.877 19.398 -12.302 1.00 61.56 123 ASP A O 1
ATOM 904 N N . GLY A 1 124 ? -3.330 20.395 -11.012 1.00 58.88 124 GLY A N 1
ATOM 905 C CA . GLY A 1 124 ? -4.251 21.107 -10.107 1.00 58.88 124 GLY A CA 1
ATOM 906 C C . GLY A 1 124 ? -4.957 20.348 -8.971 1.00 58.88 124 GLY A C 1
ATOM 907 O O . GLY A 1 124 ? -5.830 20.932 -8.336 1.00 58.88 124 GLY A O 1
ATOM 908 N N . THR A 1 125 ? -4.629 19.094 -8.654 1.00 63.12 125 THR A N 1
ATOM 909 C CA . THR A 1 125 ? -5.191 18.394 -7.472 1.00 63.12 125 THR A CA 1
ATOM 910 C C . THR A 1 125 ? -4.072 17.675 -6.722 1.00 63.12 125 THR A C 1
ATOM 912 O O . THR A 1 125 ? -3.207 17.113 -7.393 1.00 63.12 125 THR A O 1
ATOM 915 N N . PRO A 1 126 ? -4.034 17.699 -5.373 1.00 58.62 126 PRO A N 1
ATOM 916 C CA . PRO A 1 126 ? -3.033 16.956 -4.616 1.00 58.62 126 PRO A CA 1
ATOM 917 C C . PRO A 1 126 ? -3.078 15.482 -5.016 1.00 58.62 126 PRO A C 1
ATOM 919 O O . PRO A 1 126 ? -4.101 14.810 -4.881 1.00 58.62 126 PRO A O 1
ATOM 922 N N . VAL A 1 127 ? -1.959 15.013 -5.554 1.00 65.69 127 VAL A N 1
ATOM 923 C CA . VAL A 1 127 ? -1.713 13.608 -5.850 1.00 65.69 127 VAL A CA 1
ATOM 924 C C . VAL A 1 127 ? -0.871 13.112 -4.691 1.00 65.69 127 VAL A C 1
ATOM 926 O O . VAL A 1 127 ? 0.162 13.699 -4.406 1.00 65.69 127 VAL A O 1
ATOM 929 N N . PHE A 1 128 ? -1.335 12.084 -4.004 1.00 72.75 128 PHE A N 1
ATOM 930 C CA . PHE A 1 128 ? -0.517 11.263 -3.117 1.00 72.75 128 PHE A CA 1
ATOM 931 C C . PHE A 1 128 ? -0.994 9.823 -3.261 1.00 72.75 128 PHE A C 1
ATOM 933 O O . PHE A 1 128 ? -2.113 9.587 -3.740 1.00 72.75 128 PHE A O 1
ATOM 940 N N . TRP A 1 129 ? -0.171 8.870 -2.839 1.00 76.88 129 TRP A N 1
ATOM 941 C CA . TRP A 1 129 ? -0.360 7.444 -3.098 1.00 76.88 129 TRP A CA 1
ATOM 942 C C . TRP A 1 129 ? -1.799 6.905 -2.930 1.00 76.88 129 TRP A C 1
ATOM 944 O O . TRP A 1 129 ? -2.282 6.182 -3.807 1.00 76.88 129 TRP A O 1
ATOM 954 N N . LEU A 1 130 ? -2.522 7.306 -1.875 1.00 78.06 130 LEU A N 1
ATOM 955 C CA . LEU A 1 130 ? -3.898 6.859 -1.586 1.00 78.06 130 LEU A CA 1
ATOM 956 C C . LEU A 1 130 ? -4.997 7.885 -1.899 1.00 78.06 130 LEU A C 1
ATOM 958 O O . LEU A 1 130 ? -6.165 7.646 -1.600 1.00 78.06 130 LEU A O 1
ATOM 962 N N . SER A 1 131 ? -4.676 9.007 -2.542 1.00 73.88 131 SER A N 1
ATOM 963 C CA . SER A 1 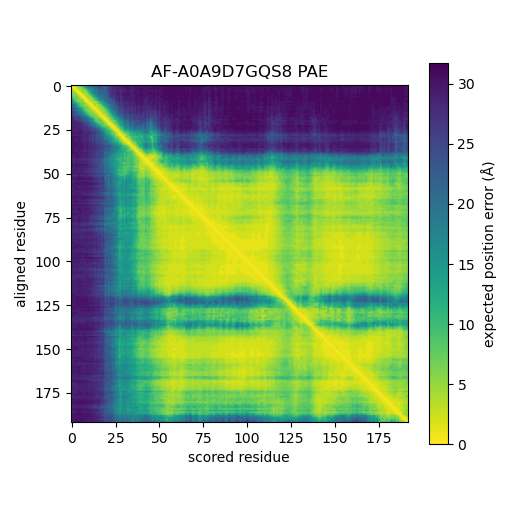131 ? -5.666 10.052 -2.863 1.00 73.88 131 SER A CA 1
ATOM 964 C C . SER A 1 131 ? -6.854 9.547 -3.696 1.00 73.88 131 SER A C 1
ATOM 966 O O . SER A 1 131 ? -7.958 10.075 -3.577 1.00 73.88 131 SER A O 1
ATOM 968 N N . TRP A 1 132 ? -6.671 8.486 -4.487 1.00 72.38 132 TRP A N 1
ATOM 969 C CA . TRP A 1 132 ? -7.738 7.855 -5.267 1.00 72.38 132 TRP A CA 1
ATOM 970 C C . TRP A 1 132 ? -8.868 7.260 -4.418 1.00 72.38 132 TRP A C 1
ATOM 972 O O . TRP A 1 132 ? -10.011 7.231 -4.871 1.00 72.38 132 TRP A O 1
ATOM 982 N N . VAL A 1 133 ? -8.575 6.847 -3.180 1.00 73.12 133 VAL A N 1
ATOM 983 C CA . VAL A 1 133 ? -9.579 6.356 -2.221 1.00 73.12 133 VAL A CA 1
ATOM 984 C C . VAL A 1 133 ? -10.571 7.467 -1.854 1.00 73.12 133 VAL A C 1
ATOM 986 O O . VAL A 1 133 ? -11.737 7.199 -1.585 1.00 73.12 133 VAL A O 1
ATOM 989 N N . PHE A 1 134 ? -10.143 8.728 -1.927 1.00 70.38 134 PHE A N 1
ATOM 990 C CA . PHE A 1 134 ? -10.963 9.909 -1.644 1.00 70.38 134 PHE A CA 1
ATOM 991 C C . PHE A 1 134 ? -11.583 10.535 -2.901 1.00 70.38 134 PHE A C 1
ATOM 993 O O . PHE A 1 134 ? -11.976 11.700 -2.885 1.00 70.38 134 PHE A O 1
ATOM 1000 N N . GLY A 1 135 ? -11.626 9.803 -4.019 1.00 66.00 135 GLY A N 1
ATOM 1001 C CA . GLY A 1 135 ? -12.054 10.357 -5.307 1.00 66.00 135 GLY A CA 1
ATOM 1002 C C . GLY A 1 135 ? -11.037 11.317 -5.935 1.00 66.00 135 GLY A C 1
ATOM 1003 O O . GLY A 1 135 ? -11.358 11.999 -6.907 1.00 66.00 135 GLY A O 1
ATOM 1004 N N . GLY A 1 136 ? -9.816 11.372 -5.390 1.00 65.19 136 GLY A N 1
ATOM 1005 C CA . GLY A 1 136 ? -8.667 12.033 -5.996 1.00 65.19 136 GLY A CA 1
ATOM 1006 C C . GLY A 1 136 ? -8.043 11.196 -7.115 1.00 65.19 136 GLY A C 1
ATOM 1007 O O . GLY A 1 136 ? -8.604 10.210 -7.596 1.00 65.19 136 GLY A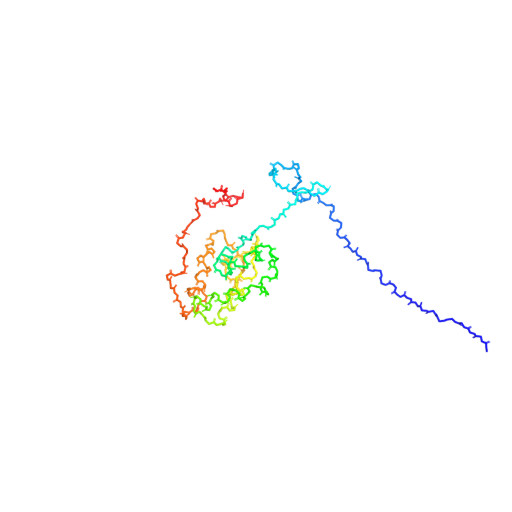 O 1
ATOM 1008 N N . TYR A 1 137 ? -6.850 11.584 -7.552 1.00 64.25 137 TYR A N 1
ATOM 1009 C CA . TYR A 1 137 ? -6.154 10.906 -8.644 1.00 64.25 137 TYR A CA 1
ATOM 1010 C C . TYR A 1 137 ? -5.059 9.998 -8.0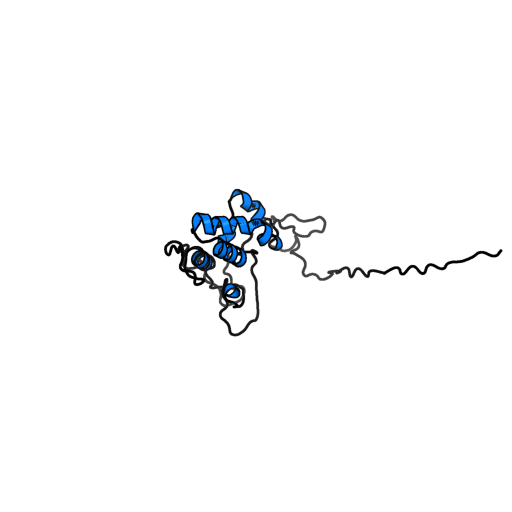97 1.00 64.25 137 TYR A C 1
ATOM 1012 O O . TYR A 1 137 ? -4.165 10.476 -7.421 1.00 64.25 137 TYR A O 1
ATOM 1020 N N . GLY A 1 138 ? -5.085 8.704 -8.419 1.00 65.62 138 GLY A N 1
ATOM 1021 C CA . GLY A 1 138 ? -4.029 7.782 -7.979 1.00 65.62 138 GLY A CA 1
ATOM 1022 C C . GLY A 1 138 ? -2.639 8.135 -8.523 1.00 65.62 138 GLY A C 1
ATOM 1023 O O . GLY A 1 138 ? -2.497 8.972 -9.412 1.00 65.62 138 GLY A O 1
ATOM 1024 N N . GLY A 1 139 ? -1.616 7.441 -8.023 1.00 72.19 139 GLY A N 1
ATOM 1025 C CA . GLY A 1 139 ? -0.204 7.672 -8.357 1.00 72.19 139 GLY A CA 1
ATOM 1026 C C . GLY A 1 139 ? 0.602 8.053 -7.118 1.00 72.19 139 GLY A C 1
ATOM 1027 O O . GLY A 1 139 ? 0.017 8.315 -6.078 1.00 72.19 139 GLY A O 1
ATOM 1028 N N . ARG A 1 140 ? 1.934 8.051 -7.216 1.00 78.88 140 ARG A N 1
ATOM 1029 C CA . ARG A 1 140 ? 2.842 8.381 -6.102 1.00 78.88 140 ARG A CA 1
ATOM 1030 C C . ARG A 1 140 ? 3.639 9.633 -6.436 1.00 78.88 140 ARG A C 1
ATOM 1032 O O . ARG A 1 140 ? 4.190 9.714 -7.538 1.00 78.88 140 ARG A O 1
ATOM 1039 N N . THR A 1 141 ? 3.712 10.590 -5.515 1.00 79.31 141 THR A N 1
ATOM 1040 C CA . THR A 1 141 ? 4.732 11.643 -5.620 1.00 79.31 141 THR A CA 1
ATOM 1041 C C . THR A 1 141 ? 6.087 11.081 -5.211 1.00 79.31 141 THR A C 1
ATOM 1043 O O . THR A 1 141 ? 6.162 10.048 -4.549 1.00 79.31 141 THR A O 1
ATOM 1046 N N . LEU A 1 142 ? 7.174 11.747 -5.605 1.00 80.69 142 LEU A N 1
ATOM 1047 C CA . LEU A 1 142 ? 8.509 11.336 -5.163 1.00 80.69 142 LEU A CA 1
ATOM 1048 C C . LEU A 1 142 ? 8.656 11.454 -3.642 1.00 80.69 142 LEU A C 1
ATOM 1050 O O . LEU A 1 142 ? 9.327 10.634 -3.038 1.00 80.69 142 LEU A O 1
ATOM 1054 N N . ASN A 1 143 ? 8.010 12.444 -3.029 1.00 82.56 143 ASN A N 1
ATOM 1055 C CA . ASN A 1 143 ? 8.110 12.725 -1.600 1.00 82.56 143 ASN A CA 1
ATOM 1056 C C . ASN A 1 143 ? 7.077 11.974 -0.746 1.00 82.56 143 ASN A C 1
ATOM 1058 O O . ASN A 1 143 ? 7.029 12.215 0.457 1.00 82.56 143 ASN A O 1
ATOM 1062 N N . ASP A 1 144 ? 6.250 11.107 -1.337 1.00 86.00 144 ASP A N 1
ATOM 1063 C CA . ASP A 1 144 ? 5.307 10.296 -0.570 1.00 86.00 144 ASP A CA 1
ATOM 1064 C C . ASP A 1 144 ? 6.080 9.267 0.260 1.00 86.00 144 ASP A C 1
ATOM 1066 O O . ASP A 1 144 ? 6.724 8.372 -0.295 1.00 86.00 144 ASP A O 1
ATOM 1070 N N . ASP A 1 145 ? 5.953 9.346 1.583 1.00 89.25 145 ASP A N 1
ATOM 1071 C CA . ASP A 1 145 ? 6.337 8.247 2.460 1.00 89.25 145 ASP A CA 1
ATOM 1072 C C . ASP A 1 145 ? 5.253 7.171 2.411 1.00 89.25 145 ASP A C 1
ATOM 1074 O O . ASP A 1 145 ? 4.213 7.226 3.068 1.00 89.25 145 ASP A O 1
ATOM 1078 N N . VAL A 1 146 ? 5.466 6.204 1.532 1.00 88.19 146 VAL A N 1
ATOM 1079 C CA . VAL A 1 146 ? 4.467 5.185 1.218 1.00 88.19 146 VAL A CA 1
ATOM 1080 C C . VAL A 1 146 ? 4.254 4.213 2.373 1.00 88.19 146 VAL A C 1
ATOM 1082 O O . VAL A 1 146 ? 3.178 3.624 2.468 1.00 88.19 146 VAL A O 1
ATOM 1085 N N . VAL A 1 147 ? 5.251 4.038 3.243 1.00 91.38 147 VAL A N 1
ATOM 1086 C CA . VAL A 1 147 ? 5.130 3.150 4.397 1.00 91.38 147 VAL A CA 1
ATOM 1087 C C . VAL A 1 147 ? 4.304 3.853 5.465 1.00 91.38 147 VAL A C 1
ATOM 1089 O O . VAL A 1 147 ? 3.280 3.302 5.871 1.00 91.38 147 VAL A O 1
ATOM 1092 N N . ASP A 1 148 ? 4.636 5.099 5.804 1.00 92.81 148 ASP A N 1
ATOM 1093 C CA . ASP A 1 148 ? 3.881 5.895 6.778 1.00 92.81 148 ASP A CA 1
ATOM 1094 C C . ASP A 1 148 ? 2.445 6.171 6.313 1.00 92.81 148 ASP A C 1
ATOM 1096 O O . ASP A 1 148 ? 1.498 6.039 7.086 1.00 92.81 148 ASP A O 1
ATOM 1100 N N . ILE A 1 149 ? 2.226 6.458 5.026 1.00 91.94 149 ILE A N 1
ATOM 1101 C CA . ILE A 1 149 ? 0.871 6.605 4.467 1.00 91.94 149 ILE A CA 1
ATOM 1102 C C . ILE A 1 149 ? 0.075 5.297 4.616 1.00 91.94 149 ILE A C 1
ATOM 1104 O O . ILE A 1 149 ? -1.106 5.317 4.974 1.00 91.94 149 ILE A O 1
ATOM 1108 N N . GLY A 1 150 ? 0.697 4.147 4.349 1.00 91.94 150 GLY A N 1
ATOM 1109 C CA . GLY A 1 150 ? 0.034 2.846 4.450 1.00 91.94 150 GLY A CA 1
ATOM 1110 C C . GLY A 1 150 ? -0.266 2.451 5.897 1.00 91.94 150 GLY A C 1
ATOM 1111 O O . GLY A 1 150 ? -1.378 2.020 6.204 1.00 91.94 150 GLY A O 1
ATOM 1112 N N . LEU A 1 151 ? 0.690 2.658 6.801 1.00 94.75 151 LEU A N 1
ATOM 1113 C CA . LEU A 1 151 ? 0.524 2.444 8.236 1.00 94.75 151 LEU A CA 1
ATOM 1114 C C . LEU A 1 151 ? -0.502 3.414 8.834 1.00 94.75 151 LEU A C 1
ATOM 1116 O O . LEU A 1 151 ? -1.352 2.998 9.619 1.00 94.75 151 LEU A O 1
ATOM 1120 N N . GLY A 1 152 ? -0.511 4.672 8.400 1.00 94.31 152 GLY A N 1
ATOM 1121 C CA . GLY A 1 152 ? -1.534 5.660 8.729 1.00 94.31 152 GLY A CA 1
ATOM 1122 C C . GLY A 1 152 ? -2.933 5.250 8.262 1.00 94.31 152 GLY A C 1
ATOM 1123 O O . GLY A 1 152 ? -3.905 5.472 8.982 1.00 94.31 152 GLY A O 1
ATOM 1124 N N . ALA A 1 153 ? -3.063 4.589 7.108 1.00 93.12 153 ALA A N 1
ATOM 1125 C CA . ALA A 1 153 ? -4.339 4.030 6.659 1.00 93.12 153 ALA A CA 1
ATOM 1126 C C . ALA A 1 153 ? -4.768 2.801 7.480 1.00 93.12 153 ALA A C 1
ATOM 1128 O O . ALA A 1 153 ? -5.946 2.655 7.805 1.00 93.12 153 ALA A O 1
ATOM 1129 N N . ILE A 1 154 ? -3.840 1.913 7.838 1.00 95.19 154 ILE A N 1
ATOM 1130 C CA . ILE A 1 154 ? -4.150 0.673 8.566 1.00 95.19 154 ILE A CA 1
ATOM 1131 C C . ILE A 1 154 ? -4.412 0.951 10.054 1.00 95.19 154 ILE A C 1
ATOM 1133 O O . ILE A 1 154 ? -5.465 0.589 10.589 1.00 95.19 154 ILE A O 1
ATOM 1137 N N . PHE A 1 155 ? -3.484 1.628 10.723 1.00 96.56 155 PHE A N 1
ATOM 1138 C CA . PHE A 1 155 ? -3.485 1.855 12.169 1.00 96.56 155 PHE A CA 1
ATOM 1139 C C . PHE A 1 155 ? -3.975 3.252 12.568 1.00 96.56 155 PHE A C 1
ATOM 1141 O O . PHE A 1 155 ? -4.373 3.435 13.713 1.00 96.56 155 PHE A O 1
ATOM 1148 N N . GLY A 1 156 ? -3.982 4.231 11.663 1.00 95.44 156 GLY A N 1
ATOM 1149 C CA . GLY A 1 156 ? -4.361 5.619 11.954 1.00 95.44 156 GLY A CA 1
ATOM 1150 C C . GLY A 1 156 ? -5.731 6.025 11.415 1.00 95.44 156 GLY A C 1
ATOM 1151 O O . GLY A 1 156 ? -6.512 5.220 10.920 1.00 95.44 156 GLY A O 1
ATOM 1152 N N . ASP A 1 157 ? -6.053 7.304 11.495 1.00 92.75 157 ASP A N 1
ATOM 1153 C CA . ASP A 1 157 ? -7.316 7.867 11.016 1.00 92.75 157 ASP A CA 1
ATOM 1154 C C . ASP A 1 157 ? -7.204 8.472 9.610 1.00 92.75 157 ASP A C 1
ATOM 1156 O O . ASP A 1 157 ? -8.080 9.233 9.205 1.00 92.75 157 ASP A O 1
ATOM 1160 N N . LEU A 1 158 ? -6.166 8.113 8.839 1.00 89.94 158 LEU A N 1
ATOM 1161 C CA . LEU A 1 158 ? -5.876 8.737 7.544 1.00 89.94 158 LEU A CA 1
ATOM 1162 C C . LEU A 1 158 ? -7.079 8.700 6.591 1.00 89.94 158 LEU A C 1
ATOM 1164 O O . LEU A 1 158 ? -7.323 9.667 5.877 1.00 89.94 158 LEU A O 1
ATOM 1168 N N . LEU A 1 159 ? -7.854 7.607 6.603 1.00 87.31 159 LEU A N 1
ATOM 1169 C CA . LEU A 1 159 ? -9.070 7.443 5.793 1.00 87.31 159 LEU A CA 1
ATOM 1170 C C . LEU A 1 159 ? -10.360 7.928 6.486 1.00 87.31 159 LEU A C 1
ATOM 1172 O O . LEU A 1 159 ? -11.461 7.601 6.048 1.00 87.31 159 LEU A O 1
ATOM 1176 N N . GLY A 1 160 ? -10.249 8.685 7.578 1.00 86.62 160 GLY A N 1
ATOM 1177 C CA . GLY A 1 160 ? -11.361 9.273 8.331 1.00 86.62 160 GLY A CA 1
ATOM 1178 C C . GLY A 1 160 ? -12.065 8.332 9.317 1.00 86.62 160 GLY A C 1
ATOM 1179 O O . GLY A 1 160 ? -12.944 8.777 10.054 1.00 86.62 160 GLY A O 1
ATOM 1180 N N . ASN A 1 161 ? -11.699 7.046 9.368 1.00 89.44 161 ASN A N 1
ATOM 1181 C CA . ASN A 1 161 ? -12.240 6.089 10.338 1.00 89.44 161 ASN A CA 1
ATOM 1182 C C . ASN A 1 161 ? -11.379 6.046 11.610 1.00 89.44 161 ASN A C 1
ATOM 1184 O O . ASN A 1 161 ? -10.256 5.537 11.602 1.00 89.44 161 ASN A O 1
ATOM 1188 N N . THR A 1 162 ? -11.943 6.518 12.720 1.00 93.62 162 THR A N 1
ATOM 1189 C CA . THR A 1 162 ? -11.276 6.604 14.028 1.00 93.62 162 THR A CA 1
ATOM 1190 C C . THR A 1 162 ? -11.497 5.381 14.930 1.00 93.62 162 THR A C 1
ATOM 1192 O O . THR A 1 162 ? -10.976 5.337 16.044 1.00 93.62 162 THR A O 1
ATOM 1195 N N . ASN A 1 163 ? -12.230 4.358 14.480 1.00 93.38 163 ASN A N 1
ATOM 1196 C CA . ASN A 1 163 ? -12.484 3.152 15.273 1.00 93.38 163 ASN A CA 1
ATOM 1197 C C . ASN A 1 163 ? -11.264 2.221 15.290 1.00 93.38 163 ASN A C 1
ATOM 1199 O O . ASN A 1 163 ? -10.753 1.872 14.229 1.00 93.38 163 ASN A O 1
ATOM 1203 N N . ASN A 1 164 ? -10.845 1.753 16.471 1.00 94.50 164 ASN A N 1
ATOM 1204 C CA . ASN A 1 164 ? -9.703 0.837 16.652 1.00 94.50 164 ASN A CA 1
ATOM 1205 C C . ASN A 1 164 ? -8.385 1.360 16.043 1.00 94.50 164 ASN A C 1
ATOM 1207 O O . ASN A 1 164 ? -7.603 0.606 15.471 1.00 94.50 164 ASN A O 1
ATOM 1211 N N . VAL A 1 165 ? -8.136 2.668 16.163 1.00 95.62 165 VAL A N 1
ATOM 1212 C CA . VAL A 1 165 ? -6.849 3.267 15.784 1.00 95.62 165 VAL A CA 1
ATOM 1213 C C . VAL A 1 165 ? -5.772 2.991 16.836 1.00 95.62 165 VAL A C 1
ATOM 1215 O O . VAL A 1 165 ? -6.037 2.976 18.036 1.00 95.62 165 VAL A O 1
ATOM 1218 N N . THR A 1 166 ? -4.534 2.816 16.380 1.00 95.12 166 THR A N 1
ATOM 1219 C CA . THR A 1 166 ? -3.330 2.647 17.198 1.00 95.12 166 THR A CA 1
ATOM 1220 C C . THR A 1 166 ? -2.274 3.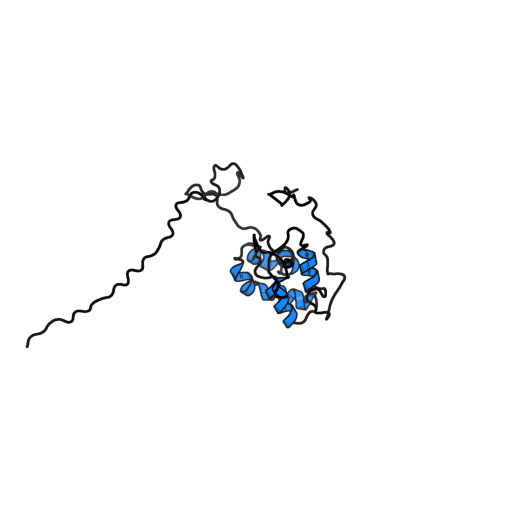666 16.752 1.00 95.12 166 THR A C 1
ATOM 1222 O O . THR A 1 166 ? -1.421 3.343 15.925 1.00 95.12 166 THR A O 1
ATOM 1225 N N . PRO A 1 167 ? -2.298 4.907 17.281 1.00 88.75 167 PRO A N 1
ATOM 1226 C CA . PRO A 1 167 ? -1.444 5.997 16.793 1.00 88.75 167 PRO A CA 1
ATOM 1227 C C . PRO A 1 167 ? 0.060 5.684 16.789 1.00 88.75 167 PRO A C 1
ATOM 1229 O O . PRO A 1 167 ? 0.776 6.132 15.900 1.00 88.75 167 PRO A O 1
ATOM 1232 N N . GLY A 1 168 ? 0.536 4.868 17.736 1.00 92.88 168 GLY A N 1
ATOM 1233 C CA . GLY A 1 168 ? 1.947 4.477 17.834 1.00 92.88 168 GLY A CA 1
ATOM 1234 C C . GLY A 1 168 ? 2.454 3.535 16.733 1.00 92.88 168 GLY A C 1
ATOM 1235 O O . GLY A 1 168 ? 3.644 3.250 16.715 1.00 92.88 168 GLY A O 1
ATOM 1236 N N . LEU A 1 169 ? 1.583 3.045 15.842 1.00 94.50 169 LEU A N 1
ATOM 1237 C CA . LEU A 1 169 ? 1.930 2.141 14.735 1.00 94.50 169 LEU A CA 1
ATOM 1238 C C . LEU A 1 169 ? 1.676 2.774 13.358 1.00 94.50 169 LEU A C 1
ATOM 1240 O O . LEU A 1 169 ? 1.473 2.065 12.378 1.00 94.50 169 LEU A O 1
ATOM 1244 N N . THR A 1 170 ? 1.637 4.105 13.285 1.00 94.94 170 THR A N 1
ATOM 1245 C CA . THR A 1 170 ? 1.357 4.846 12.042 1.00 94.94 170 THR A CA 1
ATOM 1246 C C . THR A 1 170 ? 2.608 5.242 11.257 1.00 94.94 170 THR A C 1
ATOM 1248 O O . THR A 1 170 ? 2.471 5.826 10.190 1.00 94.94 170 THR A O 1
ATOM 1251 N N . THR A 1 171 ? 3.801 4.906 11.757 1.00 94.12 171 THR A N 1
ATOM 1252 C CA . THR A 1 171 ? 5.087 5.231 11.126 1.00 94.12 171 THR A CA 1
ATOM 1253 C C . THR A 1 171 ? 6.091 4.086 11.254 1.00 94.12 171 THR A C 1
ATOM 1255 O O . THR A 1 171 ? 6.037 3.325 12.228 1.00 94.12 171 THR A O 1
ATOM 1258 N N . ASP A 1 172 ? 7.012 3.967 10.298 1.00 92.19 172 ASP A N 1
ATOM 1259 C CA . ASP A 1 172 ? 8.184 3.087 10.388 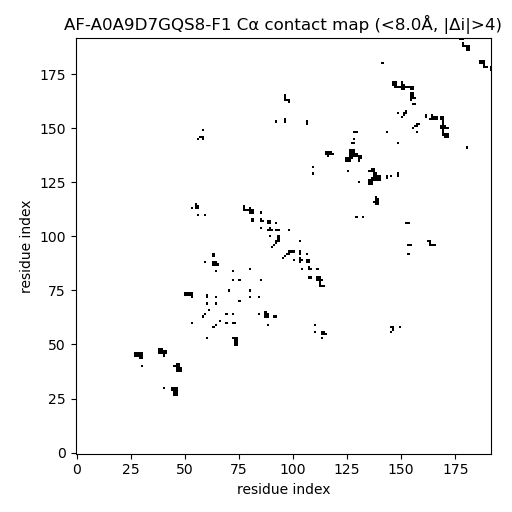1.00 92.19 172 ASP A CA 1
ATOM 1260 C C . ASP A 1 172 ? 9.393 3.744 11.087 1.00 92.19 172 ASP A C 1
ATOM 1262 O O . ASP A 1 172 ? 10.376 3.068 11.400 1.00 92.19 172 ASP A O 1
ATOM 1266 N N . ASN A 1 173 ? 9.273 5.029 11.444 1.00 93.38 173 ASN A N 1
ATOM 1267 C CA . ASN A 1 173 ? 10.304 5.878 12.045 1.00 93.38 173 ASN A CA 1
ATOM 1268 C C . ASN A 1 173 ? 11.520 6.148 11.140 1.00 93.38 173 ASN A C 1
ATOM 1270 O O . ASN A 1 173 ? 12.609 6.438 11.650 1.00 93.38 173 ASN A O 1
ATOM 1274 N N . VAL A 1 174 ? 11.348 6.099 9.818 1.00 91.00 174 VAL A N 1
ATOM 1275 C CA . VAL A 1 174 ? 12.373 6.436 8.824 1.00 91.00 174 VAL A CA 1
ATOM 1276 C C . VAL A 1 174 ? 11.977 7.729 8.097 1.00 91.00 174 VAL A C 1
ATOM 1278 O O . VAL A 1 174 ? 11.314 7.703 7.070 1.00 91.00 174 VAL A O 1
ATOM 1281 N N . PRO A 1 175 ? 12.407 8.909 8.582 1.00 87.44 175 PRO A N 1
ATOM 1282 C CA . PRO A 1 175 ? 11.841 10.185 8.135 1.00 87.44 175 PRO A CA 1
ATOM 1283 C C . PRO A 1 175 ? 12.309 10.653 6.746 1.00 87.44 175 PRO A C 1
ATOM 1285 O O . PRO A 1 175 ? 11.815 11.668 6.250 1.00 87.44 175 PRO A O 1
ATOM 1288 N N . ALA A 1 176 ? 13.324 10.012 6.154 1.00 86.44 176 ALA A N 1
ATOM 1289 C CA . ALA A 1 176 ? 13.879 10.393 4.857 1.00 86.44 176 ALA A CA 1
ATOM 1290 C C . ALA A 1 176 ? 14.751 9.287 4.245 1.00 86.44 176 ALA A C 1
ATOM 1292 O O . ALA A 1 176 ? 15.313 8.453 4.950 1.00 86.44 176 ALA A O 1
ATOM 1293 N N . ASN A 1 177 ? 14.942 9.368 2.926 1.00 83.06 177 ASN A N 1
ATOM 1294 C CA . ASN A 1 177 ? 15.934 8.569 2.212 1.00 83.06 177 ASN A CA 1
ATOM 1295 C C . ASN A 1 177 ? 17.366 8.973 2.590 1.00 83.06 177 ASN A C 1
ATOM 1297 O O . ASN A 1 177 ? 17.655 10.162 2.751 1.00 83.06 177 ASN A O 1
ATOM 1301 N N . ASP A 1 178 ? 18.282 8.001 2.567 1.00 87.06 178 ASP A N 1
ATOM 1302 C CA . ASP A 1 178 ? 19.725 8.231 2.744 1.00 87.06 178 ASP A CA 1
ATOM 1303 C C . ASP A 1 178 ? 20.299 9.200 1.698 1.00 87.06 178 ASP A C 1
ATOM 1305 O O . ASP A 1 178 ? 21.194 9.999 1.981 1.00 87.06 178 ASP A O 1
ATOM 1309 N N . VAL A 1 179 ? 19.763 9.146 0.471 1.00 86.81 179 VAL A N 1
ATOM 1310 C CA . VAL A 1 179 ? 20.137 10.025 -0.640 1.00 86.81 179 VAL A CA 1
ATOM 1311 C C . VAL A 1 179 ? 18.923 10.860 -1.066 1.00 86.81 179 VAL A C 1
ATOM 1313 O O . VAL A 1 179 ? 17.893 10.292 -1.444 1.00 86.81 179 VAL A O 1
ATOM 1316 N N . PRO A 1 180 ? 19.024 12.203 -1.069 1.00 85.62 180 PRO A N 1
ATOM 1317 C CA . PRO A 1 180 ? 17.921 13.057 -1.485 1.00 85.62 180 PRO A CA 1
ATOM 1318 C C . PRO A 1 180 ? 17.619 12.913 -2.981 1.00 85.62 180 PRO A C 1
ATOM 1320 O O . PRO A 1 180 ? 18.512 12.679 -3.803 1.00 85.62 180 PRO A O 1
ATOM 1323 N N . PHE A 1 181 ? 16.350 13.110 -3.349 1.00 86.81 181 PHE A N 1
ATOM 1324 C CA . PHE A 1 181 ? 15.942 13.143 -4.752 1.00 86.81 181 PHE A CA 1
ATOM 1325 C C . PHE A 1 181 ? 16.642 14.271 -5.510 1.00 86.81 181 PHE A C 1
ATOM 1327 O O . PHE A 1 181 ? 16.842 15.378 -5.003 1.00 86.81 181 PHE A O 1
ATOM 1334 N N . ARG A 1 182 ? 16.990 13.993 -6.764 1.00 88.25 182 ARG A N 1
ATOM 1335 C CA . ARG A 1 182 ? 17.556 14.986 -7.676 1.00 88.25 182 ARG A CA 1
ATOM 1336 C C . ARG A 1 182 ? 16.459 15.903 -8.197 1.00 88.25 182 ARG A C 1
ATOM 1338 O O . ARG A 1 182 ? 15.316 15.494 -8.366 1.00 88.25 182 ARG A O 1
ATOM 1345 N N . THR A 1 183 ? 16.827 17.135 -8.529 1.00 86.62 183 THR A N 1
ATOM 1346 C CA . THR A 1 183 ? 15.927 18.095 -9.191 1.00 86.62 183 THR A CA 1
ATOM 1347 C C . THR A 1 183 ? 15.873 17.906 -10.709 1.00 86.62 183 THR A C 1
ATOM 1349 O O . THR A 1 183 ? 15.027 18.496 -11.378 1.00 86.62 183 THR A O 1
ATOM 1352 N N . THR A 1 184 ? 16.753 17.071 -11.265 1.00 85.38 184 THR A N 1
ATOM 1353 C CA . THR A 1 184 ? 16.830 16.744 -12.691 1.00 85.38 184 THR A CA 1
ATOM 1354 C C . THR A 1 184 ? 16.779 15.239 -12.907 1.00 85.38 184 THR A C 1
ATOM 1356 O O . THR A 1 184 ? 17.215 14.455 -12.065 1.00 85.38 184 THR A O 1
ATOM 1359 N N . PHE A 1 185 ? 16.233 14.833 -14.052 1.00 83.62 185 PHE A N 1
ATOM 1360 C CA . PHE A 1 185 ? 16.148 13.426 -14.418 1.00 83.62 185 PHE A CA 1
ATOM 1361 C C . PHE A 1 185 ? 17.554 12.806 -14.591 1.00 83.62 185 PHE A C 1
ATOM 1363 O O . PHE A 1 185 ? 18.395 13.424 -15.252 1.00 83.62 185 PHE A O 1
ATOM 1370 N N . PRO A 1 186 ? 17.812 11.583 -14.078 1.00 85.62 186 PRO A N 1
ATOM 1371 C CA . PRO A 1 186 ? 16.908 10.742 -13.284 1.00 85.62 186 PRO A CA 1
ATOM 1372 C C . PRO A 1 186 ? 16.741 11.256 -11.843 1.00 85.62 186 PRO A C 1
ATOM 1374 O O . PRO A 1 186 ? 17.727 11.523 -11.158 1.00 85.62 186 PRO A O 1
ATOM 1377 N N . TYR A 1 187 ? 15.482 11.374 -11.397 1.00 81.75 187 TYR A N 1
ATOM 1378 C CA . TYR A 1 187 ? 15.116 11.970 -10.102 1.00 81.75 187 TYR A CA 1
ATOM 1379 C C . TYR A 1 187 ? 15.474 11.093 -8.894 1.00 81.75 187 TYR A C 1
ATOM 1381 O O . TYR A 1 187 ? 15.747 11.611 -7.812 1.00 81.75 187 TYR A O 1
ATOM 1389 N N . LEU A 1 188 ? 15.489 9.770 -9.073 1.00 80.00 188 LEU A N 1
ATOM 1390 C CA . LEU A 1 188 ? 15.956 8.831 -8.057 1.00 80.00 188 LEU A CA 1
ATOM 1391 C C . LEU A 1 188 ? 17.489 8.902 -7.984 1.00 80.00 188 LEU A C 1
ATOM 1393 O O . LEU A 1 188 ? 18.167 8.896 -9.017 1.00 80.00 188 LEU A O 1
ATOM 1397 N N . GLY A 1 189 ? 18.024 9.018 -6.766 1.00 69.75 189 GLY A N 1
ATOM 1398 C CA . GLY A 1 189 ? 19.464 8.979 -6.515 1.00 69.75 189 GLY A CA 1
ATOM 1399 C C . GLY A 1 189 ? 20.095 7.665 -6.991 1.00 69.75 189 GLY A C 1
ATOM 1400 O O . GLY A 1 189 ? 19.401 6.701 -7.316 1.00 69.75 189 GLY A O 1
ATOM 1401 N N . VAL A 1 190 ? 21.428 7.621 -7.054 1.00 67.25 190 VAL A N 1
ATOM 1402 C CA . VAL A 1 190 ? 22.125 6.341 -7.256 1.00 67.25 190 VAL A CA 1
ATOM 1403 C C . VAL A 1 190 ? 21.920 5.457 -6.025 1.00 67.25 190 VAL A C 1
ATOM 1405 O O . VAL A 1 190 ? 21.853 5.978 -4.913 1.00 67.25 190 VAL A O 1
ATOM 1408 N N . ALA A 1 191 ? 21.805 4.143 -6.231 1.00 60.59 191 ALA A N 1
ATOM 1409 C CA . ALA A 1 191 ? 21.748 3.184 -5.131 1.00 60.59 191 ALA A CA 1
ATOM 1410 C C . ALA A 1 191 ? 23.005 3.323 -4.254 1.00 60.59 191 ALA A C 1
ATOM 1412 O O . ALA A 1 191 ? 24.105 3.485 -4.794 1.00 60.59 191 ALA A O 1
ATOM 1413 N N . HIS A 1 192 ? 22.817 3.301 -2.934 1.00 56.59 192 HIS A N 1
ATOM 1414 C CA . HIS A 1 192 ? 23.888 3.320 -1.938 1.00 56.59 192 HIS A CA 1
ATOM 1415 C C . HIS A 1 192 ? 24.229 1.894 -1.484 1.00 56.59 192 HIS A C 1
ATOM 1417 O O . HIS A 1 192 ? 23.335 1.022 -1.564 1.00 56.59 192 HIS A O 1
#

pLDDT: mean 77.18, std 19.28, range [32.5, 97.5]

Solvent-accessible surface area (backbone atoms only — not comparable to full-atom values): 12202 Å² total; per-residue (Å²): 141,81,83,89,80,89,82,80,82,78,84,77,80,78,76,78,77,80,69,84,76,83,84,63,93,80,62,72,66,43,71,85,47,98,70,73,97,82,59,53,62,48,100,86,50,37,53,50,83,80,72,74,66,68,81,58,46,62,55,49,61,72,71,29,40,55,79,95,46,41,70,59,60,27,61,44,62,45,90,48,31,57,84,72,41,32,66,38,34,23,47,36,33,33,73,71,39,56,36,54,71,69,60,17,50,51,49,24,58,72,65,37,50,60,61,78,53,83,72,97,78,77,86,93,65,80,58,31,62,66,28,37,82,75,76,43,47,63,26,67,44,93,84,56,58,65,53,33,55,49,26,19,50,62,18,23,47,72,80,72,53,70,70,58,50,40,75,92,53,23,58,85,84,72,95,68,70,97,60,68,70,44,96,51,89,71,39,69,51,80,88,129

Secondary structure (DSSP, 8-state):
-----------------------SS--S-BTTSSS-TTS-B-TTSBB--------S-HHIIIIIS-GGGHHHHHHS-GGGHHHHHHHHHHHHHHHTS---HHHHHHHHHHH-S------S---SS---TTGGGGTS-----TT--HHHHHHHHHHSSTTS--TT--GGGS--S--S-SSPPPSSSS-SPPP-

Nearest PDB structures (foldseek):
  3sqs-assembly1_A  TM=4.291E-01  e=9.918E+00  Dinoroseobacter shibae DFL 12 = DSM 16493

Sequence (192 aa):
MRTTLLRVVGVTALSLAAACSDTDSTGLPRATDAASTNAAVNADGRRVYEQIERLANPLVSEVTVVKARHELYNKGNPSTDVSTHSADVSAFVTGVAGRDNAYAAAIAGALLPDKLLIYPKRDGTPVFWLSWVFGGYGGRTLNDDVVDIGLGAIFGDLLGNTNNVTPGLTTDNVPANDVPFRTTFPYLGVAH

Foldseek 3Di:
DDDDDDDDPDPPPPPPPPPPPPPDPPDADFCPPPPDPPFDADPVRHGDDQQDAADQAPCCLPPQADPVCNRVLRRDDQVCCLVPRLCSQLCCLCVPLVDDSVLSSLLSVQCGSRDADDDPDDDDFDEDQRVVSVVGDHHHDPQHPNNLLSQCSRQHCNVVDHPSHDVVRSDPPPNDDPDAFDPDPVRDDPDD